Protein 3EBW (pdb70)

Radius of gyration: 22.17 Å; Cα contacts (8 Å, |Δi|>4): 691; chains: 2; bounding box: 68×39×40 Å

InterPro domains:
  IPR000566 Lipocalin/cytosolic fatty-acid binding domain [PF08212] (31-156)
  IPR012674 Calycin [G3DSA:2.40.128.20] (34-181)
  IPR012674 Calycin [SSF50814] (7-179)
  IPR022271 Lipocalin, ApoD type [PIRSF036893] (20-182)
  IPR022272 Lipocalin family conserved site [PS00213] (30-43)

Solvent-accessible surface area: 15496 Å² total

Nearest PDB structures (foldseek):
  3ebw-assembly1_A  TM=1.007E+00  e=2.525E-27  Periplaneta americana
  2aco-assembly1_B  TM=7.785E-01  e=6.155E-07  Escherichia coli
  7l5l-assembly2_B  TM=7.227E-01  e=4.484E-07  Escherichia coli
  6ubo-assembly1_B  TM=7.266E-01  e=8.908E-07  Escherichia coli K-12
  8wb2-assembly1_A  TM=7.062E-01  e=4.119E-06  Arabidopsis thaliana

Secondary structure (DSSP, 8-state):
--S------------TT-EEEEEEEE---STTSS--S-EEEEEEE-TTS-EEEEEEEE-STTSSEEEEEEE---B-SS-EEEB--EEE--EE-SSS-EEEEEEETTEEEEEEEEEEESSSS--HHHHHHHHHHHGGGT--TT--B----TTTT-/--S------------TT-EEEEEEEE---STTSS--S-EEEEEEE-TTS-EEEEEEEE-STTSSEEEEEEE---B-SS-EEEB--EEE--EE-SSS-EEEEEEETTEEEEEEEEEEESSSS--HHHHHHHHHHHGGGT--TT--B----TTTT-

Structure (mmCIF, N/CA/C/O backbone):
data_3EBW
#
_entry.id   3EBW
#
_cell.length_a   62.985
_cell.length_b   62.985
_cell.length_c   143.699
_cell.angle_alpha   90.000
_cell.angle_beta   90.000
_cell.angle_gamma   90.000
#
_symmetry.space_group_name_H-M   'P 41'
#
loop_
_entity.id
_entity.type
_entity.pdbx_description
1 polymer 'Per a 4 allergen'
2 non-polymer 2-{2-[2-(2-{2-[2-(2-ETHOXY-ETHOXY)-ETHOXY]-ETHOXY}-ETHOXY)-ETHOXY]-ETHOXY}-ETHANOL
#
loop_
_atom_site.group_PDB
_atom_site.id
_atom_site.type_symbol
_atom_site.label_atom_id
_atom_site.label_alt_id
_atom_site.label_comp_id
_atom_site.label_asym_id
_atom_site.label_entity_id
_atom_site.label_seq_id
_atom_site.pdbx_PDB_ins_code
_atom_site.Cartn_x
_atom_site.Cartn_y
_atom_site.Cartn_z
_atom_site.occupancy
_atom_site.B_iso_or_equiv
_atom_site.auth_seq_id
_atom_site.auth_comp_id
_atom_site.auth_asym_id
_atom_site.auth_atom_id
_atom_site.pdbx_PDB_model_num
ATOM 1 N N . ASP A 1 1 ? 22.258 31.640 83.742 1.00 93.82 3 ASP A N 1
ATOM 2 C CA . ASP A 1 1 ? 21.746 32.114 82.417 1.00 93.65 3 ASP A CA 1
ATOM 3 C C . ASP A 1 1 ? 22.870 32.691 81.542 1.00 91.99 3 ASP A C 1
ATOM 4 O O . ASP A 1 1 ? 23.982 32.939 82.022 1.00 91.75 3 ASP A O 1
ATOM 9 N N . ASP A 1 2 ? 22.568 32.901 80.260 1.00 111.02 4 ASP A N 1
ATOM 10 C CA . ASP A 1 2 ? 23.539 33.407 79.286 1.00 107.82 4 ASP A CA 1
ATOM 11 C C . ASP A 1 2 ? 24.735 32.458 79.197 1.00 106.04 4 ASP A C 1
ATOM 12 O O . ASP A 1 2 ? 25.773 32.792 78.627 1.00 105.72 4 ASP A O 1
ATOM 17 N N . SER A 1 3 ? 24.548 31.262 79.755 1.00 95.11 5 SER A N 1
ATOM 18 C CA . SER A 1 3 ? 25.549 30.199 79.794 1.00 89.33 5 SER A CA 1
ATOM 19 C C . SER A 1 3 ? 24.862 29.008 80.449 1.00 86.01 5 SER A C 1
ATOM 20 O O . SER A 1 3 ? 24.010 29.190 81.313 1.00 85.97 5 SER A O 1
ATOM 23 N N . CYS A 1 4 ? 25.237 27.797 80.067 1.00 72.71 6 CYS A N 1
ATOM 24 C CA . CYS A 1 4 ? 24.614 26.598 80.639 1.00 66.65 6 CYS A CA 1
ATOM 25 C C . CYS A 1 4 ? 25.221 26.121 81.960 1.00 64.20 6 CYS A C 1
ATOM 26 O O . CYS A 1 4 ? 26.273 25.493 81.968 1.00 63.48 6 CYS A O 1
ATOM 29 N N . GLN A 1 5 ? 24.554 26.402 83.072 1.00 57.82 7 GLN A N 1
ATOM 30 C CA . GLN A 1 5 ? 25.042 25.961 84.370 1.00 56.23 7 GLN A CA 1
ATOM 31 C C . GLN A 1 5 ? 24.086 24.907 84.945 1.00 54.01 7 GLN A C 1
ATOM 32 O O . GLN A 1 5 ? 22.880 25.126 85.024 1.00 54.45 7 GLN A O 1
ATOM 38 N N . ILE A 1 6 ? 24.623 23.762 85.339 1.00 46.58 8 ILE A N 1
ATOM 39 C CA . ILE A 1 6 ? 23.799 22.709 85.908 1.00 44.89 8 ILE A CA 1
ATOM 40 C C . ILE A 1 6 ? 24.535 22.160 87.123 1.00 43.87 8 ILE A C 1
ATOM 41 O O . ILE A 1 6 ? 25.748 21.872 87.074 1.00 44.10 8 ILE A O 1
ATOM 46 N N . GLY A 1 7 ? 23.797 22.021 88.215 1.00 44.98 9 GLY A N 1
ATOM 47 C CA . GLY A 1 7 ? 24.373 21.483 89.422 1.00 43.99 9 GLY A CA 1
ATOM 48 C C . GLY A 1 7 ? 24.962 20.129 89.112 1.00 45.17 9 GLY A C 1
ATOM 49 O O . GLY A 1 7 ? 24.648 19.523 88.098 1.00 46.62 9 GLY A O 1
ATOM 50 N N . THR A 1 8 ? 25.835 19.666 89.994 1.00 65.76 10 THR A N 1
ATOM 51 C CA . THR A 1 8 ? 26.507 18.380 89.875 1.00 65.45 10 THR A CA 1
ATOM 52 C C . THR A 1 8 ? 27.519 18.434 91.002 1.00 65.04 10 THR A C 1
ATOM 53 O O . THR A 1 8 ? 28.034 19.501 91.329 1.00 65.27 10 THR A O 1
ATOM 57 N N . SER A 1 9 ? 27.764 17.294 91.623 1.00 54.32 11 SER A N 1
ATOM 58 C CA . SER A 1 9 ? 28.690 17.225 92.739 1.00 53.05 11 SER A CA 1
ATOM 59 C C . SER A 1 9 ? 29.613 16.065 92.459 1.00 54.17 11 SER A C 1
ATOM 60 O O . SER A 1 9 ? 30.079 15.375 93.362 1.00 56.31 11 SER A O 1
ATOM 63 N N . PHE A 1 10 ? 29.856 15.842 91.181 1.00 60.17 12 PHE A N 1
ATOM 64 C CA . PHE A 1 10 ? 30.704 14.754 90.736 1.00 58.18 12 PHE A CA 1
ATOM 65 C C . PHE A 1 10 ? 32.087 15.367 90.580 1.00 58.04 12 PHE A C 1
ATOM 66 O O . PHE A 1 10 ? 32.214 16.594 90.558 1.00 58.39 12 PHE A O 1
ATOM 74 N N . THR A 1 11 ? 33.114 14.522 90.512 1.00 42.45 13 THR A N 1
ATOM 75 C CA . THR A 1 11 ? 34.492 14.976 90.310 1.00 43.38 13 THR A CA 1
ATOM 76 C C . THR A 1 11 ? 35.324 13.785 89.919 1.00 44.39 13 THR A C 1
ATOM 77 O O . THR A 1 11 ? 34.876 12.640 90.042 1.00 45.02 13 THR A O 1
ATOM 81 N N . GLY A 1 12 ? 36.551 14.068 89.480 1.00 55.32 14 GLY A N 1
ATOM 82 C CA . GLY A 1 12 ? 37.465 13.019 89.071 1.00 54.75 14 GLY A CA 1
ATOM 83 C C . GLY A 1 12 ? 37.082 12.469 87.715 1.00 55.25 14 GLY A C 1
ATOM 84 O O . GLY A 1 12 ? 37.454 11.349 87.369 1.00 54.87 14 GLY A O 1
ATOM 85 N N . LEU A 1 13 ? 36.335 13.265 86.950 1.00 52.93 15 LEU A N 1
ATOM 86 C CA . LEU A 1 13 ? 35.885 12.859 85.631 1.00 51.04 15 LEU A CA 1
ATOM 87 C C . LEU A 1 13 ? 37.090 12.541 84.747 1.00 52.38 15 LEU A C 1
ATOM 88 O O . LEU A 1 13 ? 38.033 13.306 84.672 1.00 52.74 15 LEU A O 1
ATOM 93 N N . ASP A 1 14 ? 37.042 11.398 84.083 1.00 52.87 16 ASP A N 1
ATOM 94 C CA . ASP A 1 14 ? 38.118 10.960 83.210 1.00 52.06 16 ASP A CA 1
ATOM 95 C C . ASP A 1 14 ? 37.505 10.421 81.895 1.00 52.12 16 ASP A C 1
ATOM 96 O O . ASP A 1 14 ? 37.225 9.227 81.752 1.00 49.76 16 ASP A O 1
ATOM 109 N N . THR A 1 16 ? 38.520 9.404 79.511 1.00 56.88 18 THR A N 1
ATOM 110 C CA . THR A 1 16 ? 39.224 8.302 78.907 1.00 59.40 18 THR A CA 1
ATOM 111 C C . THR A 1 16 ? 38.541 7.040 79.393 1.00 59.75 18 THR A C 1
ATOM 112 O O . THR A 1 16 ? 38.464 6.060 78.670 1.00 60.19 18 THR A O 1
ATOM 116 N N . LYS A 1 17 ? 38.038 7.075 80.622 1.00 84.35 19 LYS A N 1
ATOM 117 C CA . LYS A 1 17 ? 37.333 5.933 81.197 1.00 84.10 19 LYS A CA 1
ATOM 118 C C . LYS A 1 17 ? 35.884 5.912 80.707 1.00 83.98 19 LYS A C 1
ATOM 119 O O . LYS A 1 17 ? 35.122 4.996 81.018 1.00 84.27 19 LYS A O 1
ATOM 125 N N . TYR A 1 18 ? 35.511 6.936 79.946 1.00 50.05 20 TYR A N 1
ATOM 126 C CA . TYR A 1 18 ? 34.161 7.057 79.422 1.00 49.33 20 TYR A CA 1
ATOM 127 C C . TYR A 1 18 ? 34.098 6.465 78.032 1.00 48.79 20 TYR A C 1
ATOM 128 O O . TYR A 1 18 ? 33.053 6.456 77.397 1.00 48.67 20 TYR A O 1
ATOM 137 N N . VAL A 1 19 ? 35.241 5.999 77.549 1.00 48.85 21 VAL A N 1
ATOM 138 C CA . VAL A 1 19 ? 35.322 5.396 76.232 1.00 49.21 21 VAL A CA 1
ATOM 139 C C . VAL A 1 19 ? 34.258 4.312 76.109 1.00 48.99 21 VAL A C 1
ATOM 140 O O . VAL A 1 19 ? 33.806 3.763 77.112 1.00 48.32 21 VAL A O 1
ATOM 144 N N . GLY A 1 20 ? 33.843 4.022 74.882 1.00 47.21 22 GLY A N 1
ATOM 145 C CA . GLY A 1 20 ? 32.840 2.994 74.692 1.00 47.74 22 GLY A CA 1
ATOM 146 C C . GLY A 1 20 ? 31.502 3.412 74.087 1.00 47.65 22 GLY A C 1
ATOM 147 O O . GLY A 1 20 ? 31.362 4.492 73.505 1.00 48.41 22 GLY A O 1
ATOM 148 N N . THR A 1 21 ? 30.515 2.524 74.225 1.00 53.67 23 THR A N 1
ATOM 149 C CA . THR A 1 21 ? 29.178 2.738 73.682 1.00 51.16 23 THR A CA 1
ATOM 150 C C . THR A 1 21 ? 28.139 2.882 74.768 1.00 49.52 23 THR A C 1
ATOM 151 O O . THR A 1 21 ? 27.866 1.945 75.516 1.00 45.83 23 THR A O 1
ATOM 155 N N . TRP A 1 22 ? 27.565 4.077 74.847 1.00 64.84 24 TRP A N 1
ATOM 156 C CA . TRP A 1 22 ? 26.547 4.347 75.836 1.00 65.85 24 TRP A CA 1
ATOM 157 C C . TRP A 1 22 ? 25.163 4.471 75.196 1.00 65.94 24 TRP A C 1
ATOM 158 O O . TRP A 1 22 ? 24.936 5.323 74.340 1.00 63.99 24 TRP A O 1
ATOM 169 N N . TYR A 1 23 ? 24.243 3.606 75.601 1.00 55.52 25 TYR A N 1
ATOM 170 C CA . TYR A 1 23 ? 22.885 3.670 75.077 1.00 55.92 25 TYR A CA 1
ATOM 171 C C . TYR A 1 23 ? 22.060 4.657 75.910 1.00 53.02 25 TYR A C 1
ATOM 172 O O . TYR A 1 23 ? 22.128 4.667 77.142 1.00 50.51 25 TYR A O 1
ATOM 181 N N . GLU A 1 24 ? 21.296 5.500 75.231 1.00 39.02 26 GLU A N 1
ATOM 182 C CA . GLU A 1 24 ? 20.466 6.473 75.929 1.00 38.65 26 GLU A CA 1
ATOM 183 C C . GLU A 1 24 ? 19.176 5.774 76.364 1.00 37.44 26 GLU A C 1
ATOM 184 O O . GLU A 1 24 ? 18.329 5.479 75.541 1.00 36.03 26 GLU A O 1
ATOM 190 N N . LEU A 1 25 ? 19.039 5.492 77.654 1.00 63.69 27 LEU A N 1
ATOM 191 C CA . LEU A 1 25 ? 17.858 4.792 78.131 1.00 64.71 27 LEU A CA 1
ATOM 192 C C . LEU A 1 25 ? 16.697 5.656 78.593 1.00 66.39 27 LEU A C 1
ATOM 193 O O . LEU A 1 25 ? 15.548 5.235 78.507 1.00 66.94 27 LEU A O 1
ATOM 198 N N . PHE A 1 26 ? 16.987 6.847 79.105 1.00 55.06 28 PHE A N 1
ATOM 199 C CA . PHE A 1 26 ? 15.941 7.772 79.515 1.00 54.70 28 PHE A CA 1
ATOM 200 C C . PHE A 1 26 ? 16.454 9.145 79.155 1.00 54.89 28 PHE A C 1
ATOM 201 O O . PHE A 1 26 ? 17.659 9.331 79.034 1.00 55.82 28 PHE A O 1
ATOM 209 N N . ARG A 1 27 ? 15.553 10.101 78.980 1.00 53.53 29 ARG A N 1
ATOM 210 C CA . ARG A 1 27 ? 15.957 11.452 78.629 1.00 53.20 29 ARG A CA 1
ATOM 211 C C . ARG A 1 27 ? 14.859 12.428 78.994 1.00 53.82 29 ARG A C 1
ATOM 212 O O . ARG A 1 27 ? 13.690 12.055 79.069 1.00 54.44 29 ARG A O 1
ATOM 220 N N . THR A 1 28 ? 15.236 13.677 79.222 1.00 47.10 30 THR A N 1
ATOM 221 C CA . THR A 1 28 ? 14.264 14.710 79.505 1.00 48.81 30 THR A CA 1
ATOM 222 C C . THR A 1 28 ? 13.601 14.897 78.153 1.00 48.71 30 THR A C 1
ATOM 223 O O . THR A 1 28 ? 14.293 15.087 77.153 1.00 52.59 30 THR A O 1
ATOM 227 N N . PRO A 1 29 ? 12.264 14.823 78.092 1.00 47.81 31 PRO A N 1
ATOM 228 C CA . PRO A 1 29 ? 11.487 14.988 76.857 1.00 48.69 31 PRO A CA 1
ATOM 229 C C . PRO A 1 29 ? 11.807 16.344 76.257 1.00 45.95 31 PRO A C 1
ATOM 230 O O . PRO A 1 29 ? 11.915 17.310 76.988 1.00 48.59 31 PRO A O 1
ATOM 234 N N . ASN A 1 30 ? 11.951 16.436 74.944 1.00 26.92 32 ASN A N 1
ATOM 235 C CA . ASN A 1 30 ? 12.269 17.725 74.309 1.00 26.42 32 ASN A CA 1
ATOM 236 C C . ASN A 1 30 ? 12.025 17.617 72.809 1.00 27.89 32 ASN A C 1
ATOM 237 O O . ASN A 1 30 ? 12.041 16.519 72.264 1.00 26.50 32 ASN A O 1
ATOM 242 N N . SER A 1 31 ? 11.830 18.754 72.150 1.00 50.61 33 SER A N 1
ATOM 243 C CA . SER A 1 31 ? 11.560 18.786 70.722 1.00 54.63 33 SER A CA 1
ATOM 244 C C . SER A 1 31 ? 12.668 18.137 69.906 1.00 57.86 33 SER A C 1
ATOM 245 O O . SER A 1 31 ? 12.567 16.964 69.566 1.00 58.70 33 SER A O 1
ATOM 248 N N . ASP A 1 32 ? 13.719 18.882 69.574 1.00 58.87 34 ASP A N 1
ATOM 249 C CA . ASP A 1 32 ? 14.812 18.298 68.803 1.00 60.09 34 ASP A CA 1
ATOM 250 C C . ASP A 1 32 ? 15.394 17.076 69.516 1.00 59.35 34 ASP A C 1
ATOM 251 O O . ASP A 1 32 ? 16.310 17.193 70.309 1.00 60.34 34 ASP A O 1
ATOM 256 N N . GLU A 1 33 ? 14.837 15.909 69.205 1.00 35.49 35 GLU A N 1
ATOM 257 C CA . GLU A 1 33 ? 15.207 14.613 69.775 1.00 35.88 35 GLU A CA 1
ATOM 258 C C . GLU A 1 33 ? 13.919 13.772 69.874 1.00 38.07 35 GLU A C 1
ATOM 259 O O . GLU A 1 33 ? 13.937 12.603 70.320 1.00 36.88 35 GLU A O 1
ATOM 265 N N . GLU A 1 34 ? 12.819 14.391 69.422 1.00 56.80 36 GLU A N 1
ATOM 266 C CA . GLU A 1 34 ? 11.458 13.838 69.402 1.00 59.10 36 GLU A CA 1
ATOM 267 C C . GLU A 1 34 ? 11.298 12.544 68.633 1.00 60.87 36 GLU A C 1
ATOM 268 O O . GLU A 1 34 ? 10.640 11.610 69.114 1.00 60.14 36 GLU A O 1
ATOM 274 N N . ASP A 1 35 ? 11.859 12.538 67.414 1.00 56.73 37 ASP A N 1
ATOM 275 C CA . ASP A 1 35 ? 11.832 11.399 66.488 1.00 58.72 37 ASP A CA 1
ATOM 276 C C . ASP A 1 35 ? 12.608 10.203 67.013 1.00 59.07 37 ASP A C 1
ATOM 277 O O . ASP A 1 35 ? 12.037 9.161 67.308 1.00 59.72 37 ASP A O 1
ATOM 282 N N . PHE A 1 36 ? 13.915 10.361 67.136 1.00 55.67 38 PHE A N 1
ATOM 283 C CA . PHE A 1 36 ? 14.766 9.285 67.623 1.00 54.54 38 PHE A CA 1
ATOM 284 C C . PHE A 1 36 ? 14.066 8.528 68.734 1.00 54.65 38 PHE A C 1
ATOM 285 O O . PHE A 1 36 ? 13.778 9.088 69.786 1.00 52.62 38 PHE A O 1
ATOM 293 N N . THR A 1 37 ? 13.796 7.250 68.509 1.00 79.96 39 THR A N 1
ATOM 294 C CA . THR A 1 37 ? 13.100 6.506 69.530 1.00 82.32 39 THR A CA 1
ATOM 295 C C . THR A 1 37 ? 13.463 5.041 69.622 1.00 82.21 39 THR A C 1
ATOM 296 O O . THR A 1 37 ? 13.436 4.463 70.707 1.00 82.21 39 THR A O 1
ATOM 300 N N . ASN A 1 38 ? 13.811 4.435 68.496 1.00 77.33 40 ASN A N 1
ATOM 301 C CA . ASN A 1 38 ? 14.105 3.009 68.506 1.00 77.50 40 ASN A CA 1
ATOM 302 C C . ASN A 1 38 ? 15.573 2.631 68.564 1.00 76.82 40 ASN A C 1
ATOM 303 O O . ASN A 1 38 ? 15.918 1.450 68.605 1.00 76.08 40 ASN A O 1
ATOM 308 N N . CYS A 1 39 ? 16.431 3.645 68.569 1.00 72.83 41 CYS A N 1
ATOM 309 C CA . CYS A 1 39 ? 17.873 3.460 68.659 1.00 70.46 41 CYS A CA 1
ATOM 310 C C . CYS A 1 39 ? 18.558 4.809 68.850 1.00 67.45 41 CYS A C 1
ATOM 311 O O . CYS A 1 39 ? 18.444 5.719 68.014 1.00 66.99 41 CYS A O 1
ATOM 314 N N . GLU A 1 40 ? 19.262 4.928 69.973 1.00 63.96 42 GLU A N 1
ATOM 315 C CA . GLU A 1 40 ? 19.979 6.148 70.286 1.00 60.21 42 GLU A CA 1
ATOM 316 C C . GLU A 1 40 ? 21.139 5.895 71.254 1.00 59.45 42 GLU A C 1
ATOM 317 O O . GLU A 1 40 ? 20.941 5.646 72.443 1.00 59.72 42 GLU A O 1
ATOM 323 N N . TYR A 1 41 ? 22.357 5.972 70.729 1.00 43.90 43 TYR A N 1
ATOM 324 C CA . TYR A 1 41 ? 23.541 5.759 71.535 1.00 41.44 43 TYR A CA 1
ATOM 325 C C . TYR A 1 41 ? 24.686 6.653 71.078 1.00 38.76 43 TYR A C 1
ATOM 326 O O . TYR A 1 41 ? 24.708 7.124 69.952 1.00 39.31 43 TYR A O 1
ATOM 335 N N . ASP A 1 42 ? 25.623 6.911 71.973 1.00 44.11 44 ASP A N 1
ATOM 336 C CA . ASP A 1 42 ? 26.808 7.700 71.639 1.00 44.72 44 ASP A CA 1
ATOM 337 C C . ASP A 1 42 ? 27.998 6.745 71.820 1.00 44.47 44 ASP A C 1
ATOM 338 O O . ASP A 1 42 ? 28.017 5.939 72.760 1.00 44.16 44 ASP A O 1
ATOM 343 N N . LYS A 1 43 ? 28.954 6.795 70.898 1.00 49.90 45 LYS A N 1
ATOM 344 C CA . LYS A 1 43 ? 30.135 5.936 70.992 1.00 51.24 45 LYS A CA 1
ATOM 345 C C . LYS A 1 43 ? 31.370 6.787 71.141 1.00 49.30 45 LYS A C 1
ATOM 346 O O . LYS A 1 43 ? 31.594 7.708 70.336 1.00 48.40 45 LYS A O 1
ATOM 352 N N . TYR A 1 44 ? 32.152 6.493 72.184 1.00 37.00 46 TYR A N 1
ATOM 353 C CA . TYR A 1 44 ? 33.397 7.218 72.456 1.00 38.37 46 TYR A CA 1
ATOM 354 C C . TYR A 1 44 ? 34.594 6.329 72.131 1.00 40.54 46 TYR A C 1
ATOM 355 O O . TYR A 1 44 ? 34.709 5.188 72.582 1.00 39.96 46 TYR A O 1
ATOM 364 N N . THR A 1 45 ? 35.474 6.898 71.325 1.00 48.09 47 THR A N 1
ATOM 365 C CA . THR A 1 45 ? 36.650 6.227 70.820 1.00 50.94 47 THR A CA 1
ATOM 366 C C . THR A 1 45 ? 37.873 7.094 71.018 1.00 52.17 47 THR A C 1
ATOM 367 O O . THR A 1 45 ? 37.848 8.298 70.730 1.00 52.55 47 THR A O 1
ATOM 371 N N . LEU A 1 46 ? 38.938 6.481 71.529 1.00 45.53 48 LEU A N 1
ATOM 372 C CA . LEU A 1 46 ? 40.203 7.175 71.758 1.00 46.04 48 LEU A CA 1
ATOM 373 C C . LEU A 1 46 ? 41.189 6.909 70.611 1.00 45.33 48 LEU A C 1
ATOM 374 O O . LEU A 1 46 ? 41.685 5.802 70.461 1.00 45.78 48 LEU A O 1
ATOM 379 N N . ASP A 1 47 ? 41.459 7.915 69.790 1.00 41.27 49 ASP A N 1
ATOM 380 C CA . ASP A 1 47 ? 42.411 7.767 68.688 1.00 41.81 49 ASP A CA 1
ATOM 381 C C . ASP A 1 47 ? 43.851 7.749 69.195 1.00 43.66 49 ASP A C 1
ATOM 382 O O . ASP A 1 47 ? 44.126 8.118 70.347 1.00 43.76 49 ASP A O 1
ATOM 387 N N . GLU A 1 48 ? 44.788 7.346 68.342 1.00 96.95 50 GLU A N 1
ATOM 388 C CA . GLU A 1 48 ? 46.179 7.284 68.775 1.00 97.32 50 GLU A CA 1
ATOM 389 C C . GLU A 1 48 ? 46.917 8.613 68.910 1.00 95.12 50 GLU A C 1
ATOM 390 O O . GLU A 1 48 ? 48.021 8.659 69.452 1.00 95.64 50 GLU A O 1
ATOM 396 N N . ASN A 1 49 ? 46.311 9.693 68.429 1.00 41.51 51 ASN A N 1
ATOM 397 C CA . ASN A 1 49 ? 46.922 11.004 68.540 1.00 39.46 51 ASN A CA 1
ATOM 398 C C . ASN A 1 49 ? 46.326 11.680 69.786 1.00 38.39 51 ASN A C 1
ATOM 399 O O . ASN A 1 49 ? 46.366 12.915 69.956 1.00 37.44 51 ASN A O 1
ATOM 404 N N . GLY A 1 50 ? 45.762 10.832 70.647 1.00 43.04 52 GLY A N 1
ATOM 405 C CA . GLY A 1 50 ? 45.189 11.268 71.901 1.00 43.52 52 GLY A CA 1
ATOM 406 C C . GLY A 1 50 ? 43.773 11.792 71.876 1.00 42.42 52 GLY A C 1
ATOM 407 O O . GLY A 1 50 ? 43.139 11.871 72.918 1.00 41.40 52 GLY A O 1
ATOM 408 N N . VAL A 1 51 ? 43.277 12.151 70.700 1.00 52.61 53 VAL A N 1
ATOM 409 C CA . VAL A 1 51 ? 41.927 12.686 70.581 1.00 52.26 53 VAL A CA 1
ATOM 410 C C . VAL A 1 51 ? 40.822 11.717 70.945 1.00 50.22 53 VAL A C 1
ATOM 411 O O . VAL A 1 51 ? 40.833 10.576 70.508 1.00 50.16 53 VAL A O 1
ATOM 415 N N . ILE A 1 52 ? 39.879 12.166 71.767 1.00 46.83 54 ILE A N 1
ATOM 416 C CA . ILE A 1 52 ? 38.743 11.318 72.093 1.00 45.37 54 ILE A CA 1
ATOM 417 C C . ILE A 1 52 ? 37.669 11.687 71.078 1.00 44.63 54 ILE A C 1
ATOM 418 O O . ILE A 1 52 ? 37.259 12.847 70.930 1.00 44.56 54 ILE A O 1
ATOM 423 N N . GLN A 1 53 ? 37.225 10.686 70.356 1.00 40.78 55 GLN A N 1
ATOM 424 C CA . GLN A 1 53 ? 36.263 10.920 69.317 1.00 39.61 55 GLN A CA 1
ATOM 425 C C . GLN A 1 53 ? 34.883 10.434 69.739 1.00 36.39 55 GLN A C 1
ATOM 426 O O . GLN A 1 53 ? 34.741 9.384 70.399 1.00 34.20 55 GLN A O 1
ATOM 432 N N . VAL A 1 54 ? 33.858 11.198 69.383 1.00 40.83 56 VAL A N 1
ATOM 433 C CA . VAL A 1 54 ? 32.519 10.758 69.728 1.00 37.87 56 VAL A CA 1
ATOM 434 C C . VAL A 1 54 ? 31.575 10.700 68.530 1.00 39.58 56 VAL A C 1
ATOM 435 O O . VAL A 1 54 ? 31.506 11.615 67.711 1.00 34.90 56 VAL A O 1
ATOM 439 N N . THR A 1 55 ? 30.893 9.567 68.413 1.00 21.68 57 THR A N 1
ATOM 440 C CA . THR A 1 55 ? 29.930 9.392 67.346 1.00 22.74 57 THR A CA 1
ATOM 441 C C . THR A 1 55 ? 28.541 9.163 67.888 1.00 24.01 57 THR A C 1
ATOM 442 O O . THR A 1 55 ? 28.291 8.229 68.640 1.00 20.22 57 THR A O 1
ATOM 446 N N . SER A 1 56 ? 27.646 10.045 67.474 1.00 43.35 58 SER A N 1
ATOM 447 C CA . SER A 1 56 ? 26.247 9.976 67.849 1.00 46.93 58 SER A CA 1
ATOM 448 C C . SER A 1 56 ? 25.477 9.237 66.753 1.00 49.39 58 SER A C 1
ATOM 449 O O . SER A 1 56 ? 25.551 9.592 65.568 1.00 47.32 58 SER A O 1
ATOM 452 N N . VAL A 1 57 ? 24.758 8.196 67.147 1.00 36.19 59 VAL A N 1
ATOM 453 C CA . VAL A 1 57 ? 23.981 7.435 66.190 1.00 41.20 59 VAL A CA 1
ATOM 454 C C . VAL A 1 57 ? 22.537 7.406 66.668 1.00 45.75 59 VAL A C 1
ATOM 455 O O . VAL A 1 57 ? 22.265 7.024 67.813 1.00 45.33 59 VAL A O 1
ATOM 459 N N . ALA A 1 58 ? 21.617 7.823 65.797 1.00 53.89 60 ALA A N 1
ATOM 460 C CA . ALA A 1 58 ? 20.187 7.813 66.135 1.00 59.24 60 ALA A CA 1
ATOM 461 C C . ALA A 1 58 ? 19.280 7.384 64.982 1.00 63.02 60 ALA A C 1
ATOM 462 O O . ALA A 1 58 ? 19.385 7.896 63.861 1.00 63.20 60 ALA A O 1
ATOM 464 N N . TYR A 1 59 ? 18.382 6.447 65.264 1.00 69.78 61 TYR A N 1
ATOM 465 C CA . TYR A 1 59 ? 17.451 5.991 64.240 1.00 76.17 61 TYR A CA 1
ATOM 466 C C . TYR A 1 59 ? 16.211 6.884 64.189 1.00 78.21 61 TYR A C 1
ATOM 467 O O . TYR A 1 59 ? 15.353 6.802 65.066 1.00 78.69 61 TYR A O 1
ATOM 476 N N . THR A 1 60 ? 16.128 7.745 63.179 1.00 93.88 62 THR A N 1
ATOM 477 C CA . THR A 1 60 ? 14.970 8.619 63.021 1.00 95.63 62 THR A CA 1
ATOM 478 C C . THR A 1 60 ? 13.836 7.741 62.535 1.00 97.48 62 THR A C 1
ATOM 479 O O . THR A 1 60 ? 14.078 6.693 61.938 1.00 99.11 62 THR A O 1
ATOM 483 N N . ASN A 1 61 ? 12.601 8.150 62.790 1.00 82.87 63 ASN A N 1
ATOM 484 C CA . ASN A 1 61 ? 11.470 7.356 62.330 1.00 83.02 63 ASN A CA 1
ATOM 485 C C . ASN A 1 61 ? 11.002 7.932 60.991 1.00 82.77 63 ASN A C 1
ATOM 486 O O . ASN A 1 61 ? 10.707 7.196 60.046 1.00 82.12 63 ASN A O 1
ATOM 491 N N . SER A 1 62 ? 10.965 9.261 60.923 1.00 78.30 64 SER A N 1
ATOM 492 C CA . SER A 1 62 ? 10.525 9.978 59.736 1.00 77.33 64 SER A CA 1
ATOM 493 C C . SER A 1 62 ? 11.581 10.006 58.651 1.00 75.35 64 SER A C 1
ATOM 494 O O . SER A 1 62 ? 11.935 11.086 58.170 1.00 74.46 64 SER A O 1
ATOM 497 N N . ILE A 1 63 ? 12.061 8.829 58.245 1.00 55.64 65 ILE A N 1
ATOM 498 C CA . ILE A 1 63 ? 13.113 8.742 57.231 1.00 54.38 65 ILE A CA 1
ATOM 499 C C . ILE A 1 63 ? 13.653 7.321 57.261 1.00 52.13 65 ILE A C 1
ATOM 500 O O . ILE A 1 63 ? 14.562 6.987 56.501 1.00 51.49 65 ILE A O 1
ATOM 505 N N . ARG A 1 64 ? 13.068 6.488 58.126 1.00 88.88 66 ARG A N 1
ATOM 506 C CA . ARG A 1 64 ? 13.500 5.096 58.322 1.00 88.17 66 ARG A CA 1
ATOM 507 C C . ARG A 1 64 ? 14.964 4.899 57.947 1.00 85.82 66 ARG A C 1
ATOM 508 O O . ARG A 1 64 ? 15.321 4.005 57.172 1.00 84.89 66 ARG A O 1
ATOM 516 N N . GLY A 1 65 ? 15.793 5.772 58.517 1.00 95.81 67 GLY A N 1
ATOM 517 C CA . GLY A 1 65 ? 17.229 5.748 58.309 1.00 92.59 67 GLY A CA 1
ATOM 518 C C . GLY A 1 65 ? 17.924 6.042 59.633 1.00 89.27 67 GLY A C 1
ATOM 519 O O . GLY A 1 65 ? 17.308 5.961 60.695 1.00 88.20 67 GLY A O 1
ATOM 520 N N . PHE A 1 66 ? 19.204 6.383 59.587 1.00 66.87 68 PHE A N 1
ATOM 521 C CA . PHE A 1 66 ? 19.931 6.685 60.809 1.00 62.12 68 PHE A CA 1
ATOM 522 C C . PHE A 1 66 ? 20.653 8.012 60.660 1.00 61.75 68 PHE A C 1
ATOM 523 O O . PHE A 1 66 ? 21.208 8.283 59.590 1.00 62.99 68 PHE A O 1
ATOM 531 N N . ILE A 1 67 ? 20.628 8.856 61.698 1.00 52.12 69 ILE A N 1
ATOM 532 C CA . ILE A 1 67 ? 21.386 10.110 61.629 1.00 51.40 69 ILE A CA 1
ATOM 533 C C . ILE A 1 67 ? 22.674 9.742 62.360 1.00 50.19 69 ILE A C 1
ATOM 534 O O . ILE A 1 67 ? 22.636 9.197 63.473 1.00 49.12 69 ILE A O 1
ATOM 539 N N . THR A 1 68 ? 23.801 9.994 61.702 1.00 47.58 70 THR A N 1
ATOM 540 C CA . THR A 1 68 ? 25.127 9.686 62.231 1.00 46.49 70 THR A CA 1
ATOM 541 C C . THR A 1 68 ? 25.932 10.973 62.270 1.00 45.88 70 THR A C 1
ATOM 542 O O . THR A 1 68 ? 26.160 11.601 61.227 1.00 44.87 70 THR A O 1
ATOM 546 N N . SER A 1 69 ? 26.336 11.373 63.478 1.00 57.98 71 SER A N 1
ATOM 547 C CA . SER A 1 69 ? 27.122 12.586 63.668 1.00 58.33 71 SER A CA 1
ATOM 548 C C . SER A 1 69 ? 28.357 12.293 64.5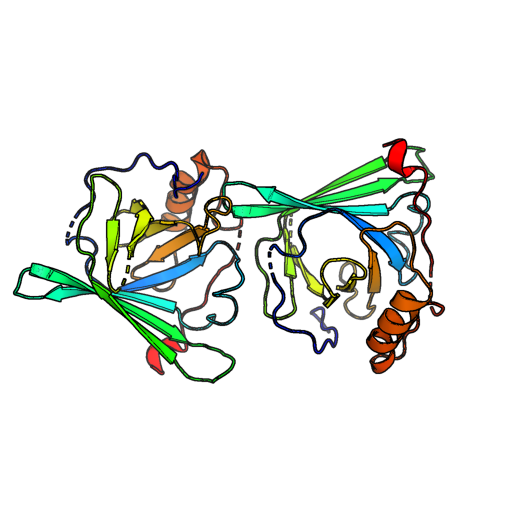16 1.00 57.05 71 SER A C 1
ATOM 549 O O . SER A 1 69 ? 28.335 11.433 65.399 1.00 55.20 71 SER A O 1
ATOM 552 N N . THR A 1 70 ? 29.439 13.007 64.246 1.00 65.40 72 THR A N 1
ATOM 553 C CA . THR A 1 70 ? 30.663 12.799 64.994 1.00 64.72 72 THR A CA 1
ATOM 554 C C . THR A 1 70 ? 31.179 14.100 65.567 1.00 62.98 72 THR A C 1
ATOM 555 O O . THR A 1 70 ? 30.819 15.182 65.119 1.00 64.81 72 THR A O 1
ATOM 559 N N . GLY A 1 71 ? 32.013 13.980 66.585 1.00 39.77 73 GLY A N 1
ATOM 560 C CA . GLY A 1 71 ? 32.608 15.144 67.202 1.00 37.34 73 GLY A CA 1
ATOM 561 C C . GLY A 1 71 ? 33.743 14.665 68.074 1.00 35.67 73 GLY A C 1
ATOM 562 O O . GLY A 1 71 ? 33.848 13.477 68.379 1.00 35.15 73 GLY A O 1
ATOM 563 N N . THR A 1 72 ? 34.604 15.579 68.481 1.00 48.33 74 THR A N 1
ATOM 564 C CA . THR A 1 72 ? 35.708 15.207 69.355 1.00 48.95 74 THR A CA 1
ATOM 565 C C . THR A 1 72 ? 35.445 15.923 70.664 1.00 49.25 74 THR A C 1
ATOM 566 O O . THR A 1 72 ? 34.758 16.958 70.670 1.00 49.77 74 THR A O 1
ATOM 570 N N . VAL A 1 73 ? 35.938 15.360 71.767 1.00 33.12 75 VAL A N 1
ATOM 571 C CA . VAL A 1 73 ? 35.798 16.025 73.063 1.00 31.56 75 VAL A CA 1
ATOM 572 C C . VAL A 1 73 ? 37.185 16.618 73.348 1.00 29.49 75 VAL A C 1
ATOM 573 O O . VAL A 1 73 ? 38.029 15.969 73.898 1.00 27.92 75 VAL A O 1
ATOM 577 N N . PRO A 1 74 ? 37.410 17.877 72.945 1.00 36.07 76 PRO A N 1
ATOM 578 C CA . PRO A 1 74 ? 38.630 18.665 73.072 1.00 36.43 76 PRO A CA 1
ATOM 579 C C . PRO A 1 74 ? 39.101 19.050 74.454 1.00 37.77 76 PRO A C 1
ATOM 580 O O . PRO A 1 74 ? 40.246 19.466 74.625 1.00 38.83 76 PRO A O 1
ATOM 584 N N . SER A 1 75 ? 38.232 18.944 75.444 1.00 47.62 77 SER A N 1
ATOM 585 C CA . SER A 1 75 ? 38.638 19.267 76.811 1.00 48.28 77 SER A CA 1
ATOM 586 C C . SER A 1 75 ? 37.660 18.710 77.806 1.00 49.35 77 SER A C 1
ATOM 587 O O . SER A 1 75 ? 36.647 18.142 77.437 1.00 50.13 77 SER A O 1
ATOM 590 N N . TRP A 1 76 ? 37.986 18.852 79.073 1.00 44.52 78 TRP A N 1
ATOM 591 C CA . TRP A 1 76 ? 37.113 18.367 80.124 1.00 47.13 78 TRP A CA 1
ATOM 592 C C . TRP A 1 76 ? 37.654 18.672 81.503 1.00 48.42 78 TRP A C 1
ATOM 593 O O . TRP A 1 76 ? 38.814 18.411 81.816 1.00 50.60 78 TRP A O 1
ATOM 604 N N . THR A 1 77 ? 36.803 19.273 82.318 1.00 43.29 79 THR A N 1
ATOM 605 C CA . THR A 1 77 ? 37.145 19.641 83.678 1.00 44.86 79 THR A CA 1
ATOM 606 C C . THR A 1 77 ? 36.890 18.521 84.670 1.00 44.74 79 THR A C 1
ATOM 607 O O . THR A 1 77 ? 36.790 17.355 84.298 1.00 44.42 79 THR A O 1
ATOM 611 N N . GLU A 1 78 ? 36.800 18.891 85.939 1.00 57.25 80 GLU A N 1
ATOM 612 C CA . GLU A 1 78 ? 36.599 17.945 87.022 1.00 58.20 80 GLU A CA 1
ATOM 613 C C . GLU A 1 78 ? 35.268 17.195 86.902 1.00 57.81 80 GLU A C 1
ATOM 614 O O . GLU A 1 78 ? 35.168 16.033 87.299 1.00 57.30 80 GLU A O 1
ATOM 620 N N . ASP A 1 79 ? 34.262 17.851 86.330 1.00 48.62 81 ASP A N 1
ATOM 621 C CA . ASP A 1 79 ? 32.943 17.237 86.130 1.00 47.45 81 ASP A CA 1
ATOM 622 C C . ASP A 1 79 ? 32.243 17.901 84.936 1.00 47.68 81 ASP A C 1
ATOM 623 O O . ASP A 1 79 ? 31.040 18.153 84.963 1.00 46.51 81 ASP A O 1
ATOM 628 N N . THR A 1 80 ? 33.006 18.178 83.884 1.00 55.48 82 THR A N 1
ATOM 629 C CA . THR A 1 80 ? 32.475 18.853 82.712 1.00 53.59 82 THR A CA 1
ATOM 630 C C . THR A 1 80 ? 33.179 18.376 81.474 1.00 51.11 82 THR A C 1
ATOM 631 O O . THR A 1 80 ? 34.332 18.025 81.548 1.00 49.79 82 THR A O 1
ATOM 635 N N . PHE A 1 81 ? 32.493 18.310 80.340 1.00 46.77 83 PHE A N 1
ATOM 636 C CA . PHE A 1 81 ? 33.205 17.936 79.127 1.00 47.06 83 PHE A CA 1
ATOM 637 C C . PHE A 1 81 ? 32.656 18.698 77.954 1.00 46.77 83 PHE A C 1
ATOM 638 O O . PHE A 1 81 ? 31.483 19.006 77.919 1.00 48.48 83 PHE A O 1
ATOM 646 N N . ASP A 1 82 ? 33.511 19.061 77.011 1.00 46.04 84 ASP A N 1
ATOM 647 C CA . ASP A 1 82 ? 33.045 19.805 75.858 1.00 45.78 84 ASP A CA 1
ATOM 648 C C . ASP A 1 82 ? 33.064 18.941 74.587 1.00 46.82 84 ASP A C 1
ATOM 649 O O . ASP A 1 82 ? 33.784 17.936 74.503 1.00 44.35 84 ASP A O 1
ATOM 654 N N . ILE A 1 83 ? 32.238 19.317 73.614 1.00 40.42 85 ILE A N 1
ATOM 655 C CA . ILE A 1 83 ? 32.167 18.613 72.357 1.00 41.64 85 ILE A CA 1
ATOM 656 C C . ILE A 1 83 ? 32.460 19.606 71.257 1.00 45.16 85 ILE A C 1
ATOM 657 O O . ILE A 1 83 ? 32.021 20.754 71.310 1.00 42.58 85 ILE A O 1
ATOM 662 N N . ALA A 1 84 ? 33.228 19.148 70.273 1.00 40.47 86 ALA A N 1
ATOM 663 C CA . ALA A 1 84 ? 33.627 19.984 69.165 1.00 45.20 86 ALA A CA 1
ATOM 664 C C . ALA A 1 84 ? 33.170 19.502 67.783 1.00 49.35 86 ALA A C 1
ATOM 665 O O . ALA A 1 84 ? 33.072 18.304 67.528 1.00 49.71 86 ALA A O 1
ATOM 667 N N . TYR A 1 85 ? 32.903 20.486 66.921 1.00 59.97 87 TYR A N 1
ATOM 668 C CA . TYR A 1 85 ? 32.475 20.343 65.525 1.00 66.43 87 TYR A CA 1
ATOM 669 C C . TYR A 1 85 ? 31.663 19.104 65.221 1.00 69.66 87 TYR A C 1
ATOM 670 O O . TYR A 1 85 ? 30.473 19.199 64.945 1.00 70.21 87 TYR A O 1
ATOM 679 N N . SER A 1 92 ? 32.537 23.813 71.403 1.00 69.15 94 SER A N 1
ATOM 680 C CA . SER A 1 92 ? 31.233 24.325 71.000 1.00 69.37 94 SER A CA 1
ATOM 681 C C . SER A 1 92 ? 30.198 24.177 72.118 1.00 69.25 94 SER A C 1
ATOM 682 O O . SER A 1 92 ? 29.801 25.172 72.718 1.00 70.53 94 SER A O 1
ATOM 685 N N . SER A 1 93 ? 29.752 22.963 72.413 1.00 59.57 95 SER A N 1
ATOM 686 C CA . SER A 1 93 ? 28.776 22.813 73.492 1.00 59.79 95 SER A CA 1
ATOM 687 C C . SER A 1 93 ? 29.430 22.246 74.761 1.00 58.03 95 SER A C 1
ATOM 688 O O . SER A 1 93 ? 30.355 21.447 74.665 1.00 57.76 95 SER A O 1
ATOM 691 N N . THR A 1 94 ? 28.967 22.673 75.942 1.00 52.89 96 THR A N 1
ATOM 692 C CA . THR A 1 94 ? 29.505 22.177 77.222 1.00 49.27 96 THR A CA 1
ATOM 693 C C . THR A 1 94 ? 28.436 21.386 77.948 1.00 46.40 96 THR A C 1
ATOM 694 O O . THR A 1 94 ? 27.318 21.818 78.019 1.00 44.49 96 THR A O 1
ATOM 698 N N . TYR A 1 95 ? 28.816 20.237 78.492 1.00 42.99 97 TYR A N 1
ATOM 699 C CA . TYR A 1 95 ? 27.936 19.317 79.214 1.00 41.31 97 TYR A CA 1
ATOM 700 C C . TYR A 1 95 ? 28.492 18.970 80.607 1.00 40.26 97 TYR A C 1
ATOM 701 O O . TYR A 1 95 ? 29.713 18.805 80.779 1.00 41.25 97 TYR A O 1
ATOM 710 N N . PHE A 1 96 ? 27.598 18.829 81.584 1.00 27.38 98 PHE A N 1
ATOM 711 C CA . PHE A 1 96 ? 27.959 18.499 82.967 1.00 25.56 98 PHE A CA 1
ATOM 712 C C . PHE A 1 96 ? 27.820 17.020 83.242 1.00 24.97 98 PHE A C 1
ATOM 713 O O . PHE A 1 96 ? 26.812 16.447 82.945 1.00 24.99 98 PHE A O 1
ATOM 729 N N . VAL A 1 98 ? 26.831 14.728 85.570 1.00 61.98 100 VAL A N 1
ATOM 730 C CA . VAL A 1 98 ? 26.149 14.639 86.858 1.00 62.11 100 VAL A CA 1
ATOM 731 C C . VAL A 1 98 ? 26.500 13.411 87.702 1.00 64.37 100 VAL A C 1
ATOM 732 O O . VAL A 1 98 ? 26.535 13.489 88.935 1.00 64.27 100 VAL A O 1
ATOM 736 N N . GLY A 1 99 ? 26.760 12.281 87.050 1.00 55.05 101 GLY A N 1
ATOM 737 C CA . GLY A 1 99 ? 27.105 11.084 87.789 1.00 56.62 101 GLY A CA 1
ATOM 738 C C . GLY A 1 99 ? 27.326 9.843 86.945 1.00 59.34 101 GLY A C 1
ATOM 739 O O . GLY A 1 99 ? 26.525 9.521 86.070 1.00 60.39 101 GLY A O 1
ATOM 740 N N . THR A 1 100 ? 28.413 9.127 87.204 1.00 55.16 102 THR A N 1
ATOM 741 C CA . THR A 1 100 ? 28.681 7.912 86.454 1.00 56.34 102 THR A CA 1
ATOM 742 C C . THR A 1 100 ? 29.667 6.943 87.128 1.00 57.47 102 THR A C 1
ATOM 743 O O . THR A 1 100 ? 30.460 7.331 87.980 1.00 58.28 102 THR A O 1
ATOM 747 N N . ASP A 1 101 ? 29.605 5.676 86.743 1.00 64.55 103 ASP A N 1
ATOM 748 C CA . ASP A 1 101 ? 30.511 4.685 87.287 1.00 66.02 103 ASP A CA 1
ATOM 749 C C . ASP A 1 101 ? 31.312 4.123 86.120 1.00 65.30 103 ASP A C 1
ATOM 750 O O . ASP A 1 101 ? 31.955 3.081 86.227 1.00 65.72 103 ASP A O 1
ATOM 755 N N . TYR A 1 102 ? 31.252 4.839 85.004 1.00 52.72 104 TYR A N 1
ATOM 756 C CA . TYR A 1 102 ? 31.940 4.482 83.776 1.00 53.51 104 TYR A CA 1
ATOM 757 C C . TYR A 1 102 ? 31.654 3.105 83.236 1.00 55.48 104 TYR A C 1
ATOM 758 O O . TYR A 1 102 ? 32.310 2.697 82.282 1.00 56.62 104 TYR A O 1
ATOM 767 N N . GLN A 1 103 ? 30.708 2.372 83.815 1.00 94.92 105 GLN A N 1
ATOM 768 C CA . GLN A 1 103 ? 30.403 1.054 83.270 1.00 97.91 105 GLN A CA 1
ATOM 769 C C . GLN A 1 103 ? 29.124 0.381 83.738 1.00 98.58 105 GLN A C 1
ATOM 770 O O . GLN A 1 103 ? 29.147 -0.770 84.147 1.00 100.09 105 GLN A O 1
ATOM 776 N N . THR A 1 104 ? 28.007 1.100 83.650 1.00 83.44 106 THR A N 1
ATOM 777 C CA . THR A 1 104 ? 26.697 0.583 84.045 1.00 81.64 106 THR A CA 1
ATOM 778 C C . THR A 1 104 ? 25.611 1.651 83.897 1.00 81.57 106 THR A C 1
ATOM 779 O O . THR A 1 104 ? 24.544 1.382 83.356 1.00 82.48 106 THR A O 1
ATOM 783 N N . TYR A 1 105 ? 25.893 2.856 84.391 1.00 69.03 107 TYR A N 1
ATOM 784 C CA . TYR A 1 105 ? 24.972 3.981 84.313 1.00 65.61 107 TYR A CA 1
ATOM 785 C C . TYR A 1 105 ? 25.793 5.244 84.049 1.00 62.28 107 TYR A C 1
ATOM 786 O O . TYR A 1 105 ? 26.981 5.283 84.340 1.00 61.99 107 TYR A O 1
ATOM 795 N N . SER A 1 106 ? 25.162 6.276 83.506 1.00 49.11 108 SER A N 1
ATOM 796 C CA . SER A 1 106 ? 25.862 7.504 83.190 1.00 44.15 108 SER A CA 1
ATOM 797 C C . SER A 1 106 ? 24.911 8.663 83.057 1.00 42.69 108 SER A C 1
ATOM 798 O O . SER A 1 106 ? 24.317 8.823 81.996 1.00 44.83 108 SER A O 1
ATOM 801 N N . ILE A 1 107 ? 24.757 9.493 84.081 1.00 43.97 109 ILE A N 1
ATOM 802 C CA . ILE A 1 107 ? 23.841 10.609 83.910 1.00 41.90 109 ILE A CA 1
ATOM 803 C C . ILE A 1 107 ? 24.576 11.930 83.567 1.00 41.64 109 ILE A C 1
ATOM 804 O O . ILE A 1 107 ? 25.296 12.494 84.372 1.00 43.31 109 ILE A O 1
ATOM 809 N N . VAL A 1 108 ? 24.398 12.369 82.318 1.00 41.43 110 VAL A N 1
ATOM 810 C CA . VAL A 1 108 ? 24.981 13.580 81.742 1.00 38.39 110 VAL A CA 1
ATOM 811 C C . VAL A 1 108 ? 23.884 14.616 81.591 1.00 40.44 110 VAL A C 1
ATOM 812 O O . VAL A 1 108 ? 22.722 14.249 81.555 1.00 42.06 110 VAL A O 1
ATOM 816 N N . ALA A 1 109 ? 24.233 15.897 81.475 1.00 40.44 111 ALA A N 1
ATOM 817 C CA . ALA A 1 109 ? 23.218 16.937 81.345 1.00 40.96 111 ALA A CA 1
ATOM 818 C C . ALA A 1 109 ? 23.751 18.231 80.745 1.00 42.56 111 ALA A C 1
ATOM 819 O O . ALA A 1 109 ? 24.875 18.618 81.001 1.00 41.35 111 ALA A O 1
ATOM 821 N N . GLY A 1 110 ? 22.924 18.897 79.944 1.00 43.68 112 GLY A N 1
ATOM 822 C CA . GLY A 1 110 ? 23.326 20.135 79.317 1.00 45.08 112 GLY A CA 1
ATOM 823 C C . GLY A 1 110 ? 22.096 20.948 79.001 1.00 46.59 112 GLY A C 1
ATOM 824 O O . GLY A 1 110 ? 21.052 20.776 79.616 1.00 46.12 112 GLY A O 1
ATOM 825 N N . CYS A 1 111 ? 22.231 21.841 78.033 1.00 37.53 113 CYS A N 1
ATOM 826 C CA . CYS A 1 111 ? 21.160 22.713 77.611 1.00 42.01 113 CYS A CA 1
ATOM 827 C C . CYS A 1 111 ? 21.025 22.530 76.110 1.00 45.73 113 CYS A C 1
ATOM 828 O O . CYS A 1 111 ? 21.844 21.858 75.503 1.00 47.08 113 CYS A O 1
ATOM 831 N N . LEU A 1 112 ? 19.991 23.085 75.494 1.00 56.90 114 LEU A N 1
ATOM 832 C CA . LEU A 1 112 ? 19.860 22.900 74.061 1.00 62.43 114 LEU A CA 1
ATOM 833 C C . LEU A 1 112 ? 19.629 24.218 73.363 1.00 65.56 114 LEU A C 1
ATOM 834 O O . LEU A 1 112 ? 18.759 24.989 73.754 1.00 65.90 114 LEU A O 1
ATOM 839 N N . ASP A 1 113 ? 20.451 24.475 72.347 1.00 65.29 115 ASP A N 1
ATOM 840 C CA . ASP A 1 113 ? 20.402 25.707 71.554 1.00 71.04 115 ASP A CA 1
ATOM 841 C C . ASP A 1 113 ? 20.843 26.920 72.381 1.00 74.40 115 ASP A C 1
ATOM 842 O O . ASP A 1 113 ? 21.912 26.899 72.991 1.00 75.17 115 ASP A O 1
ATOM 847 N N . ASN A 1 114 ? 20.050 27.981 72.403 1.00 134.56 116 ASN A N 1
ATOM 848 C CA . ASN A 1 114 ? 20.428 29.146 73.196 1.00 137.56 116 ASN A CA 1
ATOM 849 C C . ASN A 1 114 ? 19.600 29.162 74.470 1.00 139.53 116 ASN A C 1
ATOM 850 O O . ASN A 1 114 ? 19.730 30.060 75.301 1.00 141.32 116 ASN A O 1
ATOM 855 N N . ASP A 1 115 ? 18.760 28.142 74.616 1.00 81.87 117 ASP A N 1
ATOM 856 C CA . ASP A 1 115 ? 17.872 28.013 75.763 1.00 81.33 117 ASP A CA 1
ATOM 857 C C . ASP A 1 115 ? 18.581 27.432 76.985 1.00 79.90 117 ASP A C 1
ATOM 858 O O . ASP A 1 115 ? 18.448 26.254 77.314 1.00 80.06 117 ASP A O 1
ATOM 863 N N . TYR A 1 116 ? 19.343 28.282 77.656 1.00 78.81 118 TYR A N 1
ATOM 864 C CA . TYR A 1 116 ? 20.074 27.882 78.844 1.00 75.99 118 TYR A CA 1
ATOM 865 C C . TYR A 1 116 ? 19.074 27.721 79.965 1.00 72.23 118 TYR A C 1
ATOM 866 O O . TYR A 1 116 ? 19.387 27.163 81.019 1.00 70.03 118 TYR A O 1
ATOM 875 N N . SER A 1 117 ? 17.868 28.228 79.727 1.00 73.26 119 SER A N 1
ATOM 876 C CA . SER A 1 117 ? 16.780 28.163 80.696 1.00 70.14 119 SER A CA 1
ATOM 877 C C . SER A 1 117 ? 16.315 26.722 80.906 1.00 64.69 119 SER A C 1
ATOM 878 O O . SER A 1 117 ? 16.053 26.299 82.038 1.00 63.06 119 SER A O 1
ATOM 881 N N . ARG A 1 118 ? 16.247 25.969 79.812 1.00 68.83 120 ARG A N 1
ATOM 882 C CA . ARG A 1 118 ? 15.790 24.584 79.845 1.00 63.74 120 ARG A CA 1
ATOM 883 C C . ARG A 1 118 ? 16.927 23.557 79.957 1.00 57.97 120 ARG A C 1
ATOM 884 O O . ARG A 1 118 ? 17.739 23.394 79.030 1.00 55.96 120 ARG A O 1
ATOM 892 N N . HIS A 1 119 ? 16.972 22.860 81.086 1.00 49.74 121 HIS A N 1
ATOM 893 C CA . HIS A 1 119 ? 17.984 21.837 81.288 1.00 46.97 121 HIS A CA 1
ATOM 894 C C . HIS A 1 119 ? 17.524 20.492 80.746 1.00 45.03 121 HIS A C 1
ATOM 895 O O . HIS A 1 119 ? 16.330 20.188 80.748 1.00 47.18 121 HIS A O 1
ATOM 902 N N . LEU A 1 120 ? 18.465 19.676 80.284 1.00 48.59 122 LEU A N 1
ATOM 903 C CA . LEU A 1 120 ? 18.115 18.367 79.747 1.00 44.27 122 LEU A CA 1
ATOM 904 C C . LEU A 1 120 ? 18.970 17.296 80.404 1.00 42.05 122 LEU A C 1
ATOM 905 O O . LEU A 1 120 ? 20.192 17.428 80.453 1.00 40.58 122 LEU A O 1
ATOM 910 N N . TYR A 1 121 ? 18.351 16.240 80.919 1.00 39.24 123 TYR A N 1
ATOM 911 C CA . TYR A 1 121 ? 19.143 15.150 81.510 1.00 39.11 123 TYR A CA 1
ATOM 912 C C . TYR A 1 121 ? 19.078 13.931 80.606 1.00 38.68 123 TYR A C 1
ATOM 913 O O . TYR A 1 121 ? 18.046 13.658 80.024 1.00 35.30 123 TYR A O 1
ATOM 922 N N . TRP A 1 122 ? 20.197 13.221 80.482 1.00 42.54 124 TRP A N 1
ATOM 923 C CA . TRP A 1 122 ? 20.282 12.026 79.652 1.00 42.14 124 TRP A CA 1
ATOM 924 C C . TRP A 1 122 ? 20.847 10.904 80.522 1.00 43.65 124 TRP A C 1
ATOM 925 O O . TRP A 1 122 ? 21.943 11.008 81.058 1.00 46.40 124 TRP A O 1
ATOM 936 N N . ILE A 1 123 ? 20.075 9.844 80.703 1.00 37.92 125 ILE A N 1
ATOM 937 C CA . ILE A 1 123 ? 20.521 8.726 81.530 1.00 38.75 125 ILE A CA 1
ATOM 938 C C . ILE A 1 123 ? 21.025 7.701 80.535 1.00 40.82 125 ILE A C 1
ATOM 939 O O . ILE A 1 123 ? 20.324 7.374 79.584 1.00 39.30 125 ILE A O 1
ATOM 944 N N . ALA A 1 124 ? 22.246 7.210 80.734 1.00 49.12 126 ALA A N 1
ATOM 945 C CA . ALA A 1 124 ? 22.850 6.265 79.783 1.00 52.15 126 ALA A CA 1
ATOM 946 C C . ALA A 1 124 ? 23.452 4.976 80.356 1.00 54.64 126 ALA A C 1
ATOM 947 O O . ALA A 1 124 ? 23.689 4.856 81.545 1.00 53.53 126 ALA A O 1
ATOM 949 N N . SER A 1 125 ? 23.707 4.006 79.490 1.00 49.80 127 SER A N 1
ATOM 950 C CA . SER A 1 125 ? 24.269 2.750 79.950 1.00 54.21 127 SER A CA 1
ATOM 951 C C . SER A 1 125 ? 24.994 1.977 78.859 1.00 57.50 127 SER A C 1
ATOM 952 O O . SER A 1 125 ? 24.822 2.253 77.662 1.00 57.91 127 SER A O 1
ATOM 955 N N . HIS A 1 126 ? 25.816 1.012 79.278 1.00 66.97 128 HIS A N 1
ATOM 956 C CA . HIS A 1 126 ? 26.555 0.174 78.335 1.00 70.97 128 HIS A CA 1
ATOM 957 C C . HIS A 1 126 ? 25.628 -0.952 77.910 1.00 72.19 128 HIS A C 1
ATOM 958 O O . HIS A 1 126 ? 25.722 -1.471 76.803 1.00 70.47 128 HIS A O 1
ATOM 965 N N . GLU A 1 127 ? 24.729 -1.314 78.815 1.00 71.52 129 GLU A N 1
ATOM 966 C CA . GLU A 1 127 ? 23.733 -2.341 78.561 1.00 74.38 129 GLU A CA 1
ATOM 967 C C . GLU A 1 127 ? 22.631 -1.641 77.767 1.00 74.51 129 GLU A C 1
ATOM 968 O O . GLU A 1 127 ? 22.803 -0.503 77.350 1.00 74.32 129 GLU A O 1
ATOM 974 N N . THR A 1 128 ? 21.508 -2.314 77.549 1.00 51.83 130 THR A N 1
ATOM 975 C CA . THR A 1 128 ? 20.400 -1.698 76.831 1.00 52.65 130 THR A CA 1
ATOM 976 C C . THR A 1 128 ? 19.229 -1.545 77.777 1.00 52.83 130 THR A C 1
ATOM 977 O O . THR A 1 128 ? 18.117 -1.315 77.332 1.00 52.92 130 THR A O 1
ATOM 981 N N . SER A 1 129 ? 19.482 -1.673 79.082 1.00 57.75 131 SER A N 1
ATOM 982 C CA . SER A 1 129 ? 18.430 -1.542 80.100 1.00 59.26 131 SER A CA 1
ATOM 983 C C . SER A 1 129 ? 19.005 -1.642 81.501 1.00 58.63 131 SER A C 1
ATOM 984 O O . SER A 1 129 ? 20.058 -2.231 81.703 1.00 57.45 131 SER A O 1
ATOM 987 N N . PHE A 1 130 ? 18.306 -1.085 82.478 1.00 79.64 132 PHE A N 1
ATOM 988 C CA . PHE A 1 130 ? 18.792 -1.128 83.852 1.00 81.58 132 PHE A CA 1
ATOM 989 C C . PHE A 1 130 ? 18.198 -2.253 84.698 1.00 83.65 132 PHE A C 1
ATOM 990 O O . PHE A 1 130 ? 17.019 -2.561 84.586 1.00 84.75 132 PHE A O 1
ATOM 998 N N . ASP A 1 131 ? 19.014 -2.870 85.545 1.00 80.13 133 ASP A N 1
ATOM 999 C CA . ASP A 1 131 ? 18.501 -3.896 86.446 1.00 83.15 133 ASP A CA 1
ATOM 1000 C C . ASP A 1 131 ? 18.019 -3.094 87.656 1.00 84.63 133 ASP A C 1
ATOM 1001 O O . ASP A 1 131 ? 18.546 -2.020 87.935 1.00 84.66 133 ASP A O 1
ATOM 1006 N N . ASP A 1 132 ? 17.012 -3.586 88.364 1.00 128.92 134 ASP A N 1
ATOM 1007 C CA . ASP A 1 132 ? 16.481 -2.845 89.504 1.00 129.22 134 ASP A CA 1
ATOM 1008 C C . ASP A 1 132 ? 17.570 -2.265 90.396 1.00 129.13 134 ASP A C 1
ATOM 1009 O O . ASP A 1 132 ? 17.371 -1.240 91.045 1.00 129.27 134 ASP A O 1
ATOM 1014 N N . ALA A 1 133 ? 18.731 -2.908 90.397 1.00 99.43 135 ALA A N 1
ATOM 1015 C CA . ALA A 1 133 ? 19.861 -2.443 91.192 1.00 98.47 135 ALA A CA 1
ATOM 1016 C C . ALA A 1 133 ? 20.285 -1.042 90.751 1.00 97.77 135 ALA A C 1
ATOM 1017 O O . ALA A 1 133 ? 20.191 -0.074 91.514 1.00 97.39 135 ALA A O 1
ATOM 1019 N N . THR A 1 134 ? 20.760 -0.952 89.511 1.00 95.52 136 THR A N 1
ATOM 1020 C CA . THR A 1 134 ? 21.209 0.308 88.925 1.00 92.91 136 THR A CA 1
ATOM 1021 C C . THR A 1 134 ? 20.147 1.400 89.109 1.00 90.52 136 THR A C 1
ATOM 1022 O O . THR A 1 134 ? 20.390 2.388 89.802 1.00 89.08 136 THR A O 1
ATOM 1026 N N . LYS A 1 135 ? 18.976 1.209 88.500 1.00 72.52 137 LYS A N 1
ATOM 1027 C CA . LYS A 1 135 ? 17.871 2.170 88.600 1.00 71.48 137 LYS A CA 1
ATOM 1028 C C . LYS A 1 135 ? 17.839 2.847 89.968 1.00 70.17 137 LYS A C 1
ATOM 1029 O O . LYS A 1 135 ? 17.660 4.065 90.080 1.00 68.48 137 LYS A O 1
ATOM 1035 N N . ALA A 1 136 ? 18.006 2.036 91.005 1.00 78.72 138 ALA A N 1
ATOM 1036 C CA . ALA A 1 136 ? 18.012 2.524 92.374 1.00 77.52 138 ALA A CA 1
ATOM 1037 C C . ALA A 1 136 ? 19.024 3.654 92.503 1.00 75.77 138 ALA A C 1
ATOM 1038 O O . ALA A 1 136 ? 18.697 4.769 92.935 1.00 75.62 138 ALA A O 1
ATOM 1040 N N . LYS A 1 137 ? 20.258 3.343 92.114 1.00 59.11 139 LYS A N 1
ATOM 1041 C CA . LYS A 1 137 ? 21.366 4.286 92.175 1.00 57.43 139 LYS A CA 1
ATOM 1042 C C . LYS A 1 137 ? 21.123 5.534 91.328 1.00 56.39 139 LYS A C 1
ATOM 1043 O O . LYS A 1 137 ? 21.347 6.661 91.792 1.00 55.70 139 LYS A O 1
ATOM 1049 N N . VAL A 1 138 ? 20.660 5.328 90.092 1.00 74.38 140 VAL A N 1
ATOM 1050 C CA . VAL A 1 138 ? 20.411 6.435 89.178 1.00 72.64 140 VAL A CA 1
ATOM 1051 C C . VAL A 1 138 ? 19.456 7.440 89.793 1.00 71.55 140 VAL A C 1
ATOM 1052 O O . VAL A 1 138 ? 19.584 8.641 89.550 1.00 70.43 140 VAL A O 1
ATOM 1056 N N . ASN A 1 139 ? 18.505 6.952 90.593 1.00 71.28 141 ASN A N 1
ATOM 1057 C CA . ASN A 1 139 ? 17.536 7.832 91.246 1.00 71.56 141 ASN A CA 1
ATOM 1058 C C . ASN A 1 139 ? 18.108 8.380 92.527 1.00 71.19 141 ASN A C 1
ATOM 1059 O O . ASN A 1 139 ? 17.725 9.452 92.994 1.00 70.72 141 ASN A O 1
ATOM 1064 N N . GLU A 1 140 ? 19.032 7.620 93.095 1.00 100.95 142 GLU A N 1
ATOM 1065 C CA . GLU A 1 140 ? 19.708 8.030 94.303 1.00 99.78 142 GLU A CA 1
ATOM 1066 C C . GLU A 1 140 ? 20.465 9.300 93.902 1.00 98.28 142 GLU A C 1
ATOM 1067 O O . GLU A 1 140 ? 20.467 10.297 94.632 1.00 98.29 142 GLU A O 1
ATOM 1073 N N . VAL A 1 141 ? 21.080 9.254 92.716 1.00 57.11 143 VAL A N 1
ATOM 1074 C CA . VAL A 1 141 ? 21.843 10.375 92.176 1.00 52.51 143 VAL A CA 1
ATOM 1075 C C . VAL A 1 141 ? 20.958 11.502 91.640 1.00 52.67 143 VAL A C 1
ATOM 1076 O O . VAL A 1 141 ? 21.208 12.686 91.916 1.00 52.66 143 VAL A O 1
ATOM 1080 N N . LEU A 1 142 ? 19.938 11.142 90.867 1.00 66.80 144 LEU A N 1
ATOM 1081 C CA . LEU A 1 142 ? 19.046 12.141 90.291 1.00 66.55 144 LEU A CA 1
ATOM 1082 C C . LEU A 1 142 ? 18.277 12.902 91.373 1.00 66.45 144 LEU A C 1
ATOM 1083 O O . LEU A 1 142 ? 17.996 14.103 91.246 1.00 65.61 144 LEU A O 1
ATOM 1088 N N . ALA A 1 143 ? 17.975 12.193 92.453 1.00 66.89 145 ALA A N 1
ATOM 1089 C CA . ALA A 1 143 ? 17.224 12.740 93.572 1.00 65.28 145 ALA A CA 1
ATOM 1090 C C . ALA A 1 143 ? 17.494 14.199 93.964 1.00 64.93 145 ALA A C 1
ATOM 1091 O O . ALA A 1 143 ? 16.612 15.047 93.850 1.00 67.27 145 ALA A O 1
ATOM 1093 N N . PRO A 1 144 ? 18.716 14.513 94.419 1.00 40.97 146 PRO A N 1
ATOM 1094 C CA . PRO A 1 144 ? 19.075 15.878 94.833 1.00 40.69 146 PRO A CA 1
ATOM 1095 C C . PRO A 1 144 ? 18.571 17.036 93.978 1.00 41.52 146 PRO A C 1
ATOM 1096 O O . PRO A 1 144 ? 18.516 18.179 94.459 1.00 40.90 146 PRO A O 1
ATOM 1100 N N . TYR A 1 145 ? 18.210 16.764 92.719 1.00 57.08 147 TYR A N 1
ATOM 1101 C CA . TYR A 1 145 ? 17.747 17.822 91.819 1.00 57.68 147 TYR A CA 1
ATOM 1102 C C . TYR A 1 145 ? 16.269 17.743 91.573 1.00 59.78 147 TYR A C 1
ATOM 1103 O O . TYR A 1 145 ? 15.703 18.535 90.813 1.00 60.92 147 TYR A O 1
ATOM 1112 N N . ASN A 1 146 ? 15.642 16.783 92.238 1.00 59.53 148 ASN A N 1
ATOM 1113 C CA . ASN A 1 146 ? 14.211 16.591 92.116 1.00 60.46 148 ASN A CA 1
ATOM 1114 C C . ASN A 1 146 ? 13.840 15.986 90.782 1.00 62.02 148 ASN A C 1
ATOM 1115 O O . ASN A 1 146 ? 12.989 16.510 90.075 1.00 62.70 148 ASN A O 1
ATOM 1120 N N . LEU A 1 147 ? 14.506 14.889 90.438 1.00 62.09 149 LEU A N 1
ATOM 1121 C CA . LEU A 1 147 ? 14.245 14.171 89.199 1.00 61.94 149 LEU A CA 1
ATOM 1122 C C . LEU A 1 147 ? 14.261 12.730 89.618 1.00 61.54 149 LEU A C 1
ATOM 1123 O O . LEU A 1 147 ? 14.845 12.384 90.647 1.00 61.73 149 LEU A O 1
ATOM 1128 N N . SER A 1 148 ? 13.634 11.891 88.804 1.00 40.79 150 SER A N 1
ATOM 1129 C CA . SER A 1 148 ? 13.570 10.471 89.071 1.00 41.07 150 SER A CA 1
ATOM 1130 C C . SER A 1 148 ? 13.467 9.769 87.737 1.00 41.45 150 SER A C 1
ATOM 1131 O O . SER A 1 148 ? 12.987 10.327 86.753 1.00 40.12 150 SER A O 1
ATOM 1134 N N . LEU A 1 149 ? 13.882 8.521 87.702 1.00 58.70 151 LEU A N 1
ATOM 1135 C CA . LEU A 1 149 ? 13.859 7.803 86.458 1.00 61.04 151 LEU A CA 1
ATOM 1136 C C . LEU A 1 149 ? 12.496 7.769 85.768 1.00 62.02 151 LEU A C 1
ATOM 1137 O O . LEU A 1 149 ? 12.428 7.638 84.548 1.00 64.52 151 LEU A O 1
ATOM 1142 N N . ASP A 1 150 ? 11.415 7.914 86.530 1.00 86.43 152 ASP A N 1
ATOM 1143 C CA . ASP A 1 150 ? 10.062 7.870 85.957 1.00 86.55 152 ASP A CA 1
ATOM 1144 C C . ASP A 1 150 ? 9.466 9.263 85.801 1.00 86.27 152 ASP A C 1
ATOM 1145 O O . ASP A 1 150 ? 8.247 9.447 85.742 1.00 85.19 152 ASP A O 1
ATOM 1150 N N . ASP A 1 151 ? 10.354 10.240 85.723 1.00 80.14 153 ASP A N 1
ATOM 1151 C CA . ASP A 1 151 ? 9.972 11.636 85.585 1.00 78.92 153 ASP A CA 1
ATOM 1152 C C . ASP A 1 151 ? 10.388 12.057 84.179 1.00 77.40 153 ASP A C 1
ATOM 1153 O O . ASP A 1 151 ? 10.169 13.192 83.756 1.00 77.31 153 ASP A O 1
ATOM 1166 N N . GLU A 1 153 ? 11.264 10.580 79.844 1.00 38.75 155 GLU A N 1
ATOM 1167 C CA . GLU A 1 153 ? 10.986 9.691 78.714 1.00 36.77 155 GLU A CA 1
ATOM 1168 C C . GLU A 1 153 ? 11.962 8.549 78.378 1.00 36.00 155 GLU A C 1
ATOM 1169 O O . GLU A 1 153 ? 13.099 8.785 77.984 1.00 35.54 155 GLU A O 1
ATOM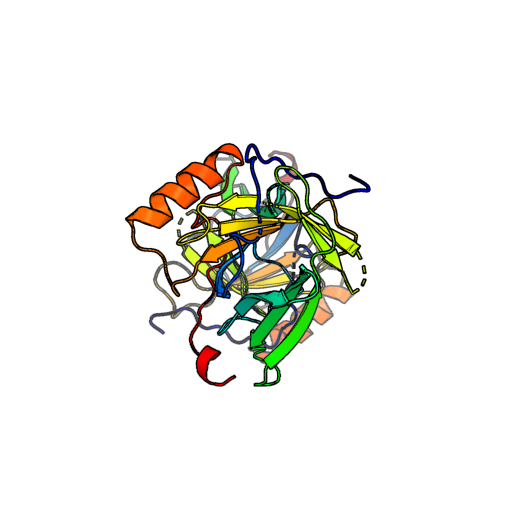 1175 N N . PRO A 1 154 ? 11.510 7.292 78.498 1.00 40.76 156 PRO A N 1
ATOM 1176 C CA . PRO A 1 154 ? 12.339 6.119 78.199 1.00 40.73 156 PRO A CA 1
ATOM 1177 C C . PRO A 1 154 ? 12.564 6.008 76.695 1.00 40.67 156 PRO A C 1
ATOM 1178 O O . PRO A 1 154 ? 11.732 6.453 75.923 1.00 39.05 156 PRO A O 1
ATOM 1182 N N . VAL A 1 155 ? 13.706 5.451 76.289 1.00 50.65 157 VAL A N 1
ATOM 1183 C CA . VAL A 1 155 ? 14.052 5.299 74.878 1.00 52.29 157 VAL A CA 1
ATOM 1184 C C . VAL A 1 155 ? 14.453 3.857 74.581 1.00 53.75 157 VAL A C 1
ATOM 1185 O O . VAL A 1 155 ? 15.354 3.312 75.215 1.00 54.67 157 VAL A O 1
ATOM 1189 N N . ASP A 1 156 ? 13.797 3.234 73.612 1.00 62.02 158 ASP A N 1
ATOM 1190 C CA . ASP A 1 156 ? 14.135 1.857 73.278 1.00 64.97 158 ASP A CA 1
ATOM 1191 C C . ASP A 1 156 ? 15.343 1.740 72.351 1.00 68.16 158 ASP A C 1
ATOM 1192 O O . ASP A 1 156 ? 15.602 2.615 71.522 1.00 67.94 158 ASP A O 1
ATOM 1197 N N . GLN A 1 157 ? 16.083 0.648 72.510 1.00 126.04 159 GLN A N 1
ATOM 1198 C CA . GLN A 1 157 ? 17.269 0.392 71.704 1.00 128.74 159 GLN A CA 1
ATOM 1199 C C . GLN A 1 157 ? 17.167 -0.983 71.044 1.00 130.97 159 GLN A C 1
ATOM 1200 O O . GLN A 1 157 ? 17.537 -1.995 71.633 1.00 132.89 159 GLN A O 1
ATOM 1206 N N . SER A 1 158 ? 16.645 -1.020 69.825 1.00 105.09 160 SER A N 1
ATOM 1207 C CA . SER A 1 158 ? 16.516 -2.277 69.108 1.00 104.92 160 SER A CA 1
ATOM 1208 C C . SER A 1 158 ? 16.909 -2.099 67.654 1.00 105.95 160 SER A C 1
ATOM 1209 O O . SER A 1 158 ? 17.811 -2.781 67.183 1.00 108.18 160 SER A O 1
ATOM 1212 N N . TYR A 1 159 ? 16.254 -1.186 66.939 1.00 51.42 161 TYR A N 1
ATOM 1213 C CA . TYR A 1 159 ? 16.605 -0.942 65.527 1.00 51.64 161 TYR A CA 1
ATOM 1214 C C . TYR A 1 159 ? 18.095 -0.575 65.450 1.00 52.72 161 TYR A C 1
ATOM 1215 O O . TYR A 1 159 ? 18.607 -0.125 64.419 1.00 51.80 161 TYR A O 1
ATOM 1224 N N . CYS A 1 160 ? 18.771 -0.755 66.575 1.00 134.43 162 CYS A N 1
ATOM 1225 C CA . CYS A 1 160 ? 20.178 -0.449 66.695 1.00 134.60 162 CYS A CA 1
ATOM 1226 C C . CYS A 1 160 ? 21.086 -1.327 65.852 1.00 136.40 162 CYS A C 1
ATOM 1227 O O . CYS A 1 160 ? 22.106 -0.860 65.339 1.00 136.85 162 CYS A O 1
ATOM 1230 N N . VAL A 1 161 ? 20.722 -2.594 65.698 1.00 120.37 163 VAL A N 1
ATOM 1231 C CA . VAL A 1 161 ? 21.550 -3.493 64.911 1.00 120.69 163 VAL A CA 1
ATOM 1232 C C . VAL A 1 161 ? 21.315 -3.263 63.422 1.00 122.55 163 VAL A C 1
ATOM 1233 O O . VAL A 1 161 ? 22.155 -3.618 62.599 1.00 123.78 163 VAL A O 1
ATOM 1237 N N . GLN A 1 162 ? 20.174 -2.664 63.086 1.00 100.40 164 GLN A N 1
ATOM 1238 C CA . GLN A 1 162 ? 19.840 -2.353 61.696 1.00 100.14 164 GLN A CA 1
ATOM 1239 C C . GLN A 1 162 ? 20.862 -1.395 61.103 1.00 99.72 164 GLN A C 1
ATOM 1240 O O . GLN A 1 162 ? 21.117 -1.416 59.901 1.00 99.09 164 GLN A O 1
ATOM 1246 N N . TYR A 1 163 ? 21.428 -0.544 61.956 1.00 122.48 165 TYR A N 1
ATOM 1247 C CA . TYR A 1 163 ? 22.405 0.451 61.531 1.00 121.34 165 TYR A CA 1
ATOM 1248 C C . TYR A 1 163 ? 23.363 -0.057 60.449 1.00 121.23 165 TYR A C 1
ATOM 1249 O O . TYR A 1 163 ? 23.387 0.561 59.358 1.00 122.19 165 TYR A O 1
ATOM 1259 N N . ASP B 1 1 ? -9.240 -0.156 70.810 1.00 93.82 3 ASP B N 1
ATOM 1260 C CA . ASP B 1 1 ? -9.751 -0.627 72.135 1.00 93.65 3 ASP B CA 1
ATOM 1261 C C . ASP B 1 1 ? -8.624 -1.203 73.009 1.00 91.99 3 ASP B C 1
ATOM 1262 O O . ASP B 1 1 ? -7.513 -1.451 72.526 1.00 91.75 3 ASP B O 1
ATOM 1267 N N . ASP B 1 2 ? -8.925 -1.412 74.291 1.00 111.02 4 ASP B N 1
ATOM 1268 C CA . ASP B 1 2 ? -7.956 -1.917 75.268 1.00 107.82 4 ASP B CA 1
ATOM 1269 C C . ASP B 1 2 ? -6.761 -0.968 75.358 1.00 106.04 4 ASP B C 1
ATOM 1270 O O . ASP B 1 2 ? -5.725 -1.302 75.933 1.00 105.72 4 ASP B O 1
ATOM 1275 N N . SER B 1 3 ? -6.945 0.227 74.796 1.00 95.11 5 SER B N 1
ATOM 1276 C CA . SER B 1 3 ? -5.942 1.290 74.756 1.00 89.33 5 SER B CA 1
ATOM 1277 C C . SER B 1 3 ? -6.631 2.479 74.101 1.00 86.01 5 SER B C 1
ATOM 1278 O O . SER B 1 3 ? -7.482 2.294 73.239 1.00 85.97 5 SER B O 1
ATOM 1281 N N . CYS B 1 4 ? -6.258 3.693 74.482 1.00 72.71 6 CYS B N 1
ATOM 1282 C CA . CYS B 1 4 ? -6.881 4.894 73.912 1.00 66.65 6 CYS B CA 1
ATOM 1283 C C . CYS B 1 4 ? -6.276 5.370 72.588 1.00 64.20 6 CYS B C 1
ATOM 1284 O O . CYS B 1 4 ? -5.222 6.001 72.576 1.00 63.48 6 CYS B O 1
ATOM 1287 N N . GLN B 1 5 ? -6.943 5.085 71.478 1.00 57.82 7 GLN B N 1
ATOM 1288 C CA . GLN B 1 5 ? -6.457 5.523 70.177 1.00 56.23 7 GLN B CA 1
ATOM 1289 C C . GLN B 1 5 ? -7.412 6.578 69.600 1.00 54.01 7 GLN B C 1
ATOM 1290 O O . GLN B 1 5 ? -8.619 6.356 69.514 1.00 54.45 7 GLN B O 1
ATOM 1296 N N . ILE B 1 6 ? -6.874 7.725 69.214 1.00 46.58 8 ILE B N 1
ATOM 1297 C CA . ILE B 1 6 ? -7.695 8.779 68.642 1.00 44.89 8 ILE B CA 1
ATOM 1298 C C . ILE B 1 6 ? -6.963 9.328 67.427 1.00 43.87 8 ILE B C 1
ATOM 1299 O O . ILE B 1 6 ? -5.754 9.619 67.477 1.00 44.10 8 ILE B O 1
ATOM 1304 N N . GLY B 1 7 ? -7.699 9.463 66.332 1.00 44.98 9 GLY B N 1
ATOM 1305 C CA . GLY B 1 7 ? -7.124 10.004 65.124 1.00 43.99 9 GLY B CA 1
ATOM 1306 C C . GLY B 1 7 ? -6.533 11.356 65.438 1.00 45.17 9 GLY B C 1
ATOM 1307 O O . GLY B 1 7 ? -6.846 11.958 66.457 1.00 46.62 9 GLY B O 1
ATOM 1308 N N . THR B 1 8 ? -5.662 11.823 64.556 1.00 65.76 10 THR B N 1
ATOM 1309 C CA . THR B 1 8 ? -4.987 13.107 64.680 1.00 65.45 10 THR B CA 1
ATOM 1310 C C . THR B 1 8 ? -3.978 13.050 63.550 1.00 65.04 10 THR B C 1
ATOM 1311 O O . THR B 1 8 ? -3.467 11.980 63.226 1.00 65.27 10 THR B O 1
ATOM 1315 N N . SER B 1 9 ? -3.731 14.188 62.923 1.00 54.32 11 SER B N 1
ATOM 1316 C CA . SER B 1 9 ? -2.803 14.253 61.804 1.00 53.05 11 SER B CA 1
ATOM 1317 C C . SER B 1 9 ? -1.878 15.414 62.085 1.00 54.17 11 SER B C 1
ATOM 1318 O O . SER B 1 9 ?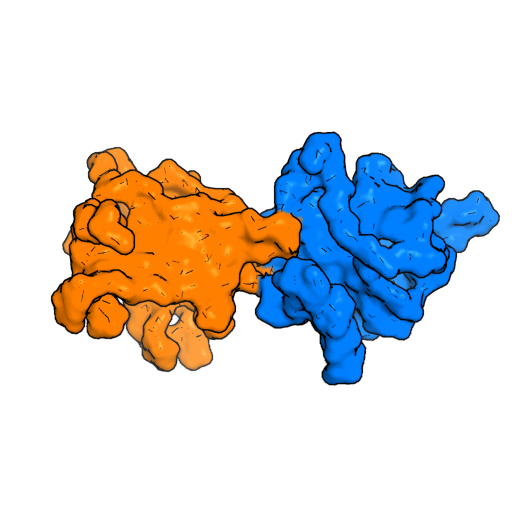 -1.408 16.106 61.185 1.00 56.31 11 SER B O 1
ATOM 1321 N N . PHE B 1 10 ? -1.639 15.638 63.363 1.00 60.17 12 PHE B N 1
ATOM 1322 C CA . PHE B 1 10 ? -0.789 16.726 63.806 1.00 58.18 12 PHE B CA 1
ATOM 1323 C C . PHE B 1 10 ? 0.600 16.117 63.958 1.00 58.04 12 PHE B C 1
ATOM 1324 O O . PHE B 1 10 ? 0.731 14.888 63.977 1.00 58.39 12 PHE B O 1
ATOM 1332 N N . THR B 1 11 ? 1.624 16.964 64.023 1.00 42.45 13 THR B N 1
ATOM 1333 C CA . THR B 1 11 ? 3.001 16.512 64.227 1.00 43.38 13 THR B CA 1
ATOM 1334 C C . THR B 1 11 ? 3.833 17.701 64.615 1.00 44.39 13 THR B C 1
ATOM 1335 O O . THR B 1 11 ? 3.388 18.844 64.483 1.00 45.02 13 THR B O 1
ATOM 1339 N N . GLY B 1 12 ? 5.058 17.420 65.058 1.00 55.32 14 GLY B N 1
ATOM 1340 C CA . GLY B 1 12 ? 5.970 18.468 65.468 1.00 54.75 14 GLY B CA 1
ATOM 1341 C C . GLY B 1 12 ? 5.587 19.013 66.826 1.00 55.25 14 GLY B C 1
ATOM 1342 O O . GLY B 1 12 ? 5.952 20.133 67.171 1.00 54.87 14 GLY B O 1
ATOM 1343 N N . LEU B 1 13 ? 4.847 18.214 67.595 1.00 52.93 15 LEU B N 1
ATOM 1344 C CA . LEU B 1 13 ? 4.400 18.620 68.917 1.00 51.04 15 LEU B CA 1
ATOM 1345 C C . LEU B 1 13 ? 5.600 18.939 69.796 1.00 52.38 15 LEU B C 1
ATOM 1346 O O . LEU B 1 13 ? 6.540 18.172 69.875 1.00 52.74 15 LEU B O 1
ATOM 1351 N N . ASP B 1 14 ? 5.557 20.088 70.450 1.00 52.87 16 ASP B N 1
ATOM 1352 C CA . ASP B 1 14 ? 6.634 20.526 71.326 1.00 52.06 16 ASP B CA 1
ATOM 1353 C C . ASP B 1 14 ? 6.019 21.063 72.645 1.00 52.12 16 ASP B C 1
ATOM 1354 O O . ASP B 1 14 ? 5.737 22.261 72.789 1.00 49.76 16 ASP B O 1
ATOM 1367 N N . THR B 1 16 ? 7.028 22.081 75.039 1.00 56.88 18 THR B N 1
ATOM 1368 C CA . THR B 1 16 ? 7.733 23.189 75.634 1.00 59.40 18 THR B CA 1
ATOM 1369 C C . THR B 1 16 ? 7.058 24.458 75.144 1.00 59.75 18 THR B C 1
ATOM 1370 O O . THR B 1 16 ? 6.995 25.446 75.861 1.00 60.19 18 THR B O 1
ATOM 1374 N N . LYS B 1 17 ? 6.548 24.420 73.918 1.00 84.35 19 LYS B N 1
ATOM 1375 C CA . LYS B 1 17 ? 5.847 25.561 73.344 1.00 84.10 19 LYS B CA 1
ATOM 1376 C C . LYS B 1 17 ? 4.399 25.579 73.835 1.00 83.98 19 LYS B C 1
ATOM 1377 O O . LYS B 1 17 ? 3.634 26.490 73.524 1.00 84.27 19 LYS B O 1
ATOM 1383 N N . TYR B 1 18 ? 4.027 24.558 74.598 1.00 50.05 20 TYR B N 1
ATOM 1384 C CA . TYR B 1 18 ? 2.673 24.440 75.118 1.00 49.33 20 TYR B CA 1
ATOM 1385 C C . TYR B 1 18 ? 2.608 25.030 76.508 1.00 48.79 20 TYR B C 1
ATOM 1386 O O . TYR B 1 18 ? 1.564 25.037 77.145 1.00 48.67 20 TYR B O 1
ATOM 1395 N N . VAL B 1 19 ? 3.749 25.498 76.990 1.00 48.85 21 VAL B N 1
ATOM 1396 C CA . VAL B 1 19 ? 3.826 26.099 78.304 1.00 49.21 21 VAL B CA 1
ATOM 1397 C C . VAL B 1 19 ? 2.764 27.186 78.420 1.00 48.99 21 VAL B C 1
ATOM 1398 O O . VAL B 1 19 ? 2.319 27.732 77.419 1.00 48.32 21 VAL B O 1
ATOM 1402 N N . GLY B 1 20 ? 2.346 27.481 79.644 1.00 47.21 22 GLY B N 1
ATOM 1403 C CA . GLY B 1 20 ? 1.343 28.506 79.830 1.00 47.74 22 GLY B CA 1
ATOM 1404 C C . GLY B 1 20 ? 0.008 28.080 80.440 1.00 47.65 22 GLY B C 1
ATOM 1405 O O . GLY B 1 20 ? -0.131 26.994 81.017 1.00 48.41 22 GLY B O 1
ATOM 1406 N N . THR B 1 21 ? -0.978 28.970 80.309 1.00 53.67 23 THR B N 1
ATOM 1407 C CA . THR B 1 21 ? -2.315 28.757 80.852 1.00 51.16 23 THR B CA 1
ATOM 1408 C C . THR B 1 21 ? -3.358 28.613 79.768 1.00 49.52 23 THR B C 1
ATOM 1409 O O . THR B 1 21 ? -3.642 29.552 79.029 1.00 45.83 23 THR B O 1
ATOM 1413 N N . TRP B 1 22 ? -3.926 27.415 79.684 1.00 64.84 24 TRP B N 1
ATOM 1414 C CA . TRP B 1 22 ? -4.944 27.142 78.696 1.00 65.85 24 TRP B CA 1
ATOM 1415 C C . TRP B 1 22 ? -6.326 27.018 79.338 1.00 65.94 24 TRP B C 1
ATOM 1416 O O . TRP B 1 22 ? -6.551 26.170 80.202 1.00 63.99 24 TRP B O 1
ATOM 1427 N N . TYR B 1 23 ? -7.247 27.879 78.927 1.00 55.52 25 TYR B N 1
ATOM 1428 C CA . TYR B 1 23 ? -8.602 27.817 79.458 1.00 55.92 25 TYR B CA 1
ATOM 1429 C C . TYR B 1 23 ? -9.426 26.833 78.625 1.00 53.02 25 TYR B C 1
ATOM 1430 O O . TYR B 1 23 ? -9.356 26.824 77.394 1.00 50.51 25 TYR B O 1
ATOM 1439 N N . GLU B 1 24 ? -10.191 25.991 79.302 1.00 39.02 26 GLU B N 1
ATOM 1440 C CA . GLU B 1 24 ? -11.026 25.020 78.603 1.00 38.65 26 GLU B CA 1
ATOM 1441 C C . GLU B 1 24 ? -12.313 25.726 78.177 1.00 37.44 26 GLU B C 1
ATOM 1442 O O . GLU B 1 24 ? -13.148 26.038 79.005 1.00 36.03 26 GLU B O 1
ATOM 1448 N N . LEU B 1 25 ? -12.458 26.000 76.887 1.00 63.69 27 LEU B N 1
ATOM 1449 C CA . LEU B 1 25 ? -13.636 26.702 76.410 1.00 64.71 27 LEU B CA 1
ATOM 1450 C C . LEU B 1 25 ? -14.794 25.835 75.946 1.00 66.39 27 LEU B C 1
ATOM 1451 O O . LEU B 1 25 ? -15.939 26.256 76.024 1.00 66.94 27 LEU B O 1
ATOM 1456 N N . PHE B 1 26 ? -14.507 24.642 75.441 1.00 55.06 28 PHE B N 1
ATOM 1457 C CA . PHE B 1 26 ? -15.554 23.720 75.030 1.00 54.70 28 PHE B CA 1
ATOM 1458 C C . PHE B 1 26 ? -15.042 22.355 75.389 1.00 54.89 28 PHE B C 1
ATOM 1459 O O . PHE B 1 26 ? -13.838 22.176 75.519 1.00 55.82 28 PHE B O 1
ATOM 1467 N N . ARG B 1 27 ? -15.940 21.395 75.555 1.00 53.53 29 ARG B N 1
ATOM 1468 C CA . ARG B 1 27 ? -15.535 20.042 75.907 1.00 53.20 29 ARG B CA 1
ATOM 1469 C C . ARG B 1 27 ? -16.632 19.067 75.539 1.00 53.82 29 ARG B C 1
ATOM 1470 O O . ARG B 1 27 ? -17.799 19.443 75.450 1.00 54.44 29 ARG B O 1
ATOM 1478 N N . THR B 1 28 ? -16.255 17.815 75.317 1.00 47.10 30 THR B N 1
ATOM 1479 C CA . THR B 1 28 ? -17.230 16.781 75.035 1.00 48.81 30 THR B CA 1
ATOM 1480 C C . THR B 1 28 ? -17.890 16.593 76.392 1.00 48.71 30 THR B C 1
ATOM 1481 O O . THR B 1 28 ? -17.196 16.397 77.388 1.00 52.59 30 THR B O 1
ATOM 1485 N N . PRO B 1 29 ? -19.227 16.674 76.457 1.00 47.81 31 PRO B N 1
ATOM 1486 C CA . PRO B 1 29 ? -20.006 16.512 77.691 1.00 48.69 31 PRO B CA 1
ATOM 1487 C C . PRO B 1 29 ? -19.684 15.156 78.291 1.00 45.95 31 PRO B C 1
ATOM 1488 O O . PRO B 1 29 ? -19.580 14.188 77.561 1.00 48.59 31 PRO B O 1
ATOM 1492 N N . ASN B 1 30 ? -19.535 15.067 79.604 1.00 26.92 32 ASN B N 1
ATOM 1493 C CA . ASN B 1 30 ? -19.218 13.779 80.234 1.00 26.42 32 ASN B CA 1
ATOM 1494 C C . ASN B 1 30 ? -19.460 13.884 81.739 1.00 27.89 32 ASN B C 1
ATOM 1495 O O . ASN B 1 30 ? -19.448 14.986 82.287 1.00 26.50 32 ASN B O 1
ATOM 1500 N N . SER B 1 31 ? -19.654 12.744 82.397 1.00 50.61 33 SER B N 1
ATOM 1501 C CA . SER B 1 31 ? -19.929 12.710 83.826 1.00 54.63 33 SER B CA 1
ATOM 1502 C C . SER B 1 31 ? -18.821 13.360 84.643 1.00 57.86 33 SER B C 1
ATOM 1503 O O . SER B 1 31 ? -18.920 14.535 84.985 1.00 58.70 33 SER B O 1
ATOM 1506 N N . ASP B 1 32 ? -17.772 12.614 84.973 1.00 58.87 34 ASP B N 1
ATOM 1507 C CA . ASP B 1 32 ? -16.682 13.196 85.743 1.00 60.09 34 ASP B CA 1
ATOM 1508 C C . ASP B 1 32 ? -16.107 14.416 85.027 1.00 59.35 34 ASP B C 1
ATOM 1509 O O . ASP B 1 32 ? -15.197 14.298 84.228 1.00 60.34 34 ASP B O 1
ATOM 1514 N N . GLU B 1 33 ? -16.665 15.581 85.337 1.00 35.49 35 GLU B N 1
ATOM 1515 C CA . GLU B 1 33 ? -16.294 16.878 84.767 1.00 35.88 35 GLU B CA 1
ATOM 1516 C C . GLU B 1 33 ? -17.576 17.724 84.671 1.00 38.07 35 GLU B C 1
ATOM 1517 O O . GLU B 1 33 ? -17.554 18.894 84.235 1.00 36.88 35 GLU B O 1
ATOM 1523 N N . GLU B 1 34 ? -18.679 17.105 85.118 1.00 56.80 36 GLU B N 1
ATOM 1524 C CA . GLU B 1 34 ? -20.037 17.663 85.135 1.00 59.10 36 GLU B CA 1
ATOM 1525 C C . GLU B 1 34 ? -20.190 18.959 85.901 1.00 60.87 36 GLU B C 1
ATOM 1526 O O . GLU B 1 34 ? -20.838 19.890 85.416 1.00 60.14 36 GLU B O 1
ATOM 1532 N N . ASP B 1 35 ? -19.634 18.964 87.121 1.00 56.73 37 ASP B N 1
ATOM 1533 C CA . ASP B 1 35 ? -19.659 20.101 88.050 1.00 58.72 37 ASP B CA 1
ATOM 1534 C C . ASP B 1 35 ? -18.884 21.297 87.527 1.00 59.07 37 ASP B C 1
ATOM 1535 O O . ASP B 1 35 ? -19.454 22.344 87.238 1.00 59.72 37 ASP B O 1
ATOM 1540 N N . PHE B 1 36 ? -17.577 21.139 87.402 1.00 55.67 38 PHE B N 1
ATOM 1541 C CA . PHE B 1 36 ? -16.727 22.214 86.918 1.00 54.54 38 PHE B CA 1
ATOM 1542 C C . PHE B 1 36 ? -17.432 22.969 85.806 1.00 54.65 38 PHE B C 1
ATOM 1543 O O . PHE B 1 36 ? -17.733 22.406 84.756 1.00 52.62 38 PHE B O 1
ATOM 1551 N N . THR B 1 37 ? -17.697 24.249 86.029 1.00 79.96 39 THR B N 1
ATOM 1552 C CA . THR B 1 37 ? -18.395 24.990 85.007 1.00 82.32 39 THR B CA 1
ATOM 1553 C C . THR B 1 37 ? -18.032 26.455 84.916 1.00 82.21 39 THR B C 1
ATOM 1554 O O . THR B 1 37 ? -18.052 27.030 83.831 1.00 82.21 39 THR B O 1
ATOM 1558 N N . ASN B 1 38 ? -17.687 27.064 86.042 1.00 77.33 40 ASN B N 1
ATOM 1559 C CA . ASN B 1 38 ? -17.389 28.489 86.030 1.00 77.50 40 ASN B CA 1
ATOM 1560 C C . ASN B 1 38 ? -15.923 28.867 85.969 1.00 76.82 40 ASN B C 1
ATOM 1561 O O . ASN B 1 38 ? -15.584 30.048 85.920 1.00 76.08 40 ASN B O 1
ATOM 1566 N N . CYS B 1 39 ? -15.061 27.855 85.970 1.00 72.83 41 CYS B N 1
ATOM 1567 C CA . CYS B 1 39 ? -13.617 28.038 85.880 1.00 70.46 41 CYS B CA 1
ATOM 1568 C C . CYS B 1 39 ? -12.932 26.690 85.689 1.00 67.45 41 CYS B C 1
ATOM 1569 O O . CYS B 1 39 ? -13.050 25.780 86.525 1.00 66.99 41 CYS B O 1
ATOM 1572 N N . GLU B 1 40 ? -12.225 26.570 84.569 1.00 63.96 42 GLU B N 1
ATOM 1573 C CA . GLU B 1 40 ? -11.510 25.351 84.260 1.00 60.21 42 GLU B CA 1
ATOM 1574 C C . GLU B 1 40 ? -10.352 25.604 83.290 1.00 59.45 42 GLU B C 1
ATOM 1575 O O . GLU B 1 40 ? -10.551 25.860 82.102 1.00 59.72 42 GLU B O 1
ATOM 1581 N N . TYR B 1 41 ? -9.132 25.522 83.809 1.00 43.90 43 TYR B N 1
ATOM 1582 C CA . TYR B 1 41 ? -7.949 25.734 83.000 1.00 41.44 43 TYR B CA 1
ATOM 1583 C C . TYR B 1 41 ? -6.806 24.841 83.459 1.00 38.76 43 TYR B C 1
ATOM 1584 O O . TYR B 1 41 ? -6.780 24.373 84.589 1.00 39.31 43 TYR B O 1
ATOM 1593 N N . ASP B 1 42 ? -5.870 24.579 82.562 1.00 44.11 44 ASP B N 1
ATOM 1594 C CA . ASP B 1 42 ? -4.683 23.791 82.901 1.00 44.72 44 ASP B CA 1
ATOM 1595 C C . ASP B 1 42 ? -3.495 24.744 82.724 1.00 44.47 44 ASP B C 1
ATOM 1596 O O . ASP B 1 42 ? -3.476 25.557 81.789 1.00 44.16 44 ASP B O 1
ATOM 1601 N N . LYS B 1 43 ? -2.539 24.688 83.644 1.00 49.90 45 LYS B N 1
ATOM 1602 C CA . LYS B 1 43 ? -1.359 25.548 83.550 1.00 51.24 45 LYS B CA 1
ATOM 1603 C C . LYS B 1 43 ? -0.125 24.694 83.403 1.00 49.30 45 LYS B C 1
ATOM 1604 O O . LYS B 1 43 ? 0.094 23.772 84.209 1.00 48.40 45 LYS B O 1
ATOM 1610 N N . TYR B 1 44 ? 0.656 24.985 82.356 1.00 37.00 46 TYR B N 1
ATOM 1611 C CA . TYR B 1 44 ? 1.909 24.267 82.083 1.00 38.37 46 TYR B CA 1
ATOM 1612 C C . TYR B 1 44 ? 3.102 25.164 82.408 1.00 40.54 46 TYR B C 1
ATOM 1613 O O . TYR B 1 44 ? 3.211 26.310 81.965 1.00 39.96 46 TYR B O 1
ATOM 1622 N N . THR B 1 45 ? 3.987 24.597 83.210 1.00 48.09 47 THR B N 1
ATOM 1623 C CA . THR B 1 45 ? 5.161 25.273 83.710 1.00 50.94 47 THR B CA 1
ATOM 1624 C C . THR B 1 45 ? 6.382 24.406 83.516 1.00 52.17 47 THR B C 1
ATOM 1625 O O . THR B 1 45 ? 6.358 23.202 83.811 1.00 52.55 47 THR B O 1
ATOM 1629 N N . LEU B 1 46 ? 7.446 25.019 83.002 1.00 45.53 48 LEU B N 1
ATOM 1630 C CA . LEU B 1 46 ? 8.711 24.318 82.777 1.00 46.04 48 LEU B CA 1
ATOM 1631 C C . LEU B 1 46 ? 9.695 24.582 83.925 1.00 45.33 48 LEU B C 1
ATOM 1632 O O . LEU B 1 46 ? 10.190 25.690 84.075 1.00 45.78 48 LEU B O 1
ATOM 1637 N N . ASP B 1 47 ? 9.962 23.576 84.748 1.00 41.27 49 ASP B N 1
ATOM 1638 C CA . ASP B 1 47 ? 10.914 23.726 85.850 1.00 41.81 49 ASP B CA 1
ATOM 1639 C C . ASP B 1 47 ? 12.360 23.741 85.344 1.00 43.66 49 ASP B C 1
ATOM 1640 O O . ASP B 1 47 ? 12.637 23.363 84.198 1.00 43.76 49 ASP B O 1
ATOM 1645 N N . GLU B 1 48 ? 13.298 24.148 86.194 1.00 96.95 50 GLU B N 1
ATOM 1646 C CA . GLU B 1 48 ? 14.687 24.210 85.758 1.00 97.32 50 GLU B CA 1
ATOM 1647 C C . GLU B 1 48 ? 15.422 22.883 85.625 1.00 95.12 50 GLU B C 1
ATOM 1648 O O . GLU B 1 48 ? 16.526 22.835 85.085 1.00 95.64 50 GLU B O 1
ATOM 1654 N N . ASN B 1 49 ? 14.817 21.807 86.109 1.00 41.51 51 ASN B N 1
ATOM 1655 C CA . ASN B 1 49 ? 15.433 20.492 86.001 1.00 39.46 51 ASN B CA 1
ATOM 1656 C C . ASN B 1 49 ? 14.843 19.817 84.756 1.00 38.39 51 ASN B C 1
ATOM 1657 O O . ASN B 1 49 ? 14.882 18.585 84.588 1.00 37.44 51 ASN B O 1
ATOM 1662 N N . GLY B 1 50 ? 14.285 20.667 83.892 1.00 43.04 52 GLY B N 1
ATOM 1663 C CA . GLY B 1 50 ? 13.708 20.231 82.639 1.00 43.52 52 GLY B CA 1
ATOM 1664 C C . GLY B 1 50 ? 12.291 19.702 82.669 1.00 42.42 52 GLY B C 1
ATOM 1665 O O . GLY B 1 50 ? 11.666 19.622 81.625 1.00 41.40 52 GLY B O 1
ATOM 1666 N N . VAL B 1 51 ? 11.790 19.339 83.844 1.00 52.61 53 VAL B N 1
ATOM 1667 C CA . VAL B 1 51 ? 10.439 18.800 83.962 1.00 52.26 53 VAL B CA 1
ATOM 1668 C C . VAL B 1 51 ? 9.331 19.767 83.600 1.00 50.22 53 VAL B C 1
ATOM 1669 O O . VAL B 1 51 ? 9.338 20.908 84.042 1.00 50.16 53 VAL B O 1
ATOM 1673 N N . ILE B 1 52 ? 8.387 19.320 82.777 1.00 46.83 54 ILE B N 1
ATOM 1674 C CA . ILE B 1 52 ? 7.254 20.172 82.453 1.00 45.37 54 ILE B CA 1
ATOM 1675 C C . ILE B 1 52 ? 6.178 19.804 83.466 1.00 44.63 54 ILE B C 1
ATOM 1676 O O . ILE B 1 52 ? 5.769 18.646 83.608 1.00 44.56 54 ILE B O 1
ATOM 1681 N N . GLN B 1 53 ? 5.732 20.805 84.191 1.00 40.78 55 GLN B N 1
ATOM 1682 C CA . GLN B 1 53 ? 4.770 20.579 85.228 1.00 39.61 55 GLN B CA 1
ATOM 1683 C C . GLN B 1 53 ? 3.392 21.062 84.808 1.00 36.39 55 GLN B C 1
ATOM 1684 O O . GLN B 1 53 ? 3.249 22.115 84.153 1.00 34.20 55 GLN B O 1
ATOM 1690 N N . VAL B 1 54 ? 2.367 20.297 85.160 1.00 40.83 56 VAL B N 1
ATOM 1691 C CA . VAL B 1 54 ? 1.028 20.736 84.813 1.00 37.87 56 VAL B CA 1
ATOM 1692 C C . VAL B 1 54 ? 0.084 20.787 86.007 1.00 39.58 56 VAL B C 1
ATOM 1693 O O . VAL B 1 54 ? 0.008 19.861 86.814 1.00 34.90 56 VAL B O 1
ATOM 1697 N N . THR B 1 55 ? -0.591 21.924 86.133 1.00 21.68 57 THR B N 1
ATOM 1698 C CA . THR B 1 55 ? -1.561 22.093 87.196 1.00 22.74 57 THR B CA 1
ATOM 1699 C C . THR B 1 55 ? -2.951 22.333 86.651 1.00 24.01 57 THR B C 1
ATOM 1700 O O . THR B 1 55 ? -3.201 23.282 85.907 1.00 20.22 57 THR B O 1
ATOM 1704 N N . SER B 1 56 ? -3.845 21.447 87.055 1.00 43.35 58 SER B N 1
ATOM 1705 C CA . SER B 1 56 ? -5.246 21.518 86.686 1.00 46.93 58 SER B CA 1
ATOM 1706 C C . SER B 1 56 ? -6.012 22.258 87.784 1.00 49.39 58 SER B C 1
ATOM 1707 O O . SER B 1 56 ? -5.938 21.895 88.967 1.00 47.32 58 SER B O 1
ATOM 1710 N N . VAL B 1 57 ? -6.731 23.302 87.394 1.00 36.19 59 VAL B N 1
ATOM 1711 C CA . VAL B 1 57 ? -7.510 24.065 88.351 1.00 41.20 59 VAL B CA 1
ATOM 1712 C C . VAL B 1 57 ? -8.954 24.092 87.873 1.00 45.75 59 VAL B C 1
ATOM 1713 O O . VAL B 1 57 ? -9.230 24.475 86.727 1.00 45.33 59 VAL B O 1
ATOM 1717 N N . ALA B 1 58 ? -9.872 23.671 88.744 1.00 53.89 60 ALA B N 1
ATOM 1718 C CA . ALA B 1 58 ? -11.301 23.678 88.408 1.00 59.24 60 ALA B CA 1
ATOM 1719 C C . ALA B 1 58 ? -12.210 24.113 89.562 1.00 63.02 60 ALA B C 1
ATOM 1720 O O . ALA B 1 58 ? -12.107 23.604 90.688 1.00 63.20 60 ALA B O 1
ATOM 1722 N N . TYR B 1 59 ? -13.109 25.049 89.276 1.00 69.78 61 TYR B N 1
ATOM 1723 C CA . TYR B 1 59 ? -14.041 25.507 90.298 1.00 76.17 61 TYR B CA 1
ATOM 1724 C C . TYR B 1 59 ? -15.282 24.613 90.349 1.00 78.21 61 TYR B C 1
ATOM 1725 O O . TYR B 1 59 ? -16.141 24.694 89.474 1.00 78.69 61 TYR B O 1
ATOM 1734 N N . THR B 1 60 ? -15.364 23.755 91.361 1.00 93.88 62 THR B N 1
ATOM 1735 C CA . THR B 1 60 ? -16.522 22.881 91.519 1.00 95.63 62 THR B CA 1
ATOM 1736 C C . THR B 1 60 ? -17.655 23.759 92.003 1.00 97.48 62 THR B C 1
ATOM 1737 O O . THR B 1 60 ? -17.413 24.808 92.597 1.00 99.11 62 THR B O 1
ATOM 1741 N N . ASN B 1 61 ? -18.890 23.350 91.746 1.00 82.87 63 ASN B N 1
ATOM 1742 C CA . ASN B 1 61 ? -20.022 24.142 92.208 1.00 83.02 63 ASN B CA 1
ATOM 1743 C C . ASN B 1 61 ? -20.490 23.568 93.551 1.00 82.77 63 ASN B C 1
ATOM 1744 O O . ASN B 1 61 ? -20.779 24.305 94.496 1.00 82.12 63 ASN B O 1
ATOM 1749 N N . SER B 1 62 ? -20.534 22.240 93.621 1.00 78.30 64 SER B N 1
ATOM 1750 C CA . SER B 1 62 ? -20.973 21.525 94.810 1.00 77.33 64 SER B CA 1
ATOM 1751 C C . SER B 1 62 ? -19.913 21.497 95.895 1.00 75.35 64 SER B C 1
ATOM 1752 O O . SER B 1 62 ? -19.555 20.419 96.376 1.00 74.46 64 SER B O 1
ATOM 1755 N N . ILE B 1 63 ? -19.434 22.672 96.302 1.00 55.64 65 ILE B N 1
ATOM 1756 C CA . ILE B 1 63 ? -18.384 22.758 97.315 1.00 54.38 65 ILE B CA 1
ATOM 1757 C C . ILE B 1 63 ? -17.844 24.180 97.282 1.00 52.13 65 ILE B C 1
ATOM 1758 O O . ILE B 1 63 ? -16.934 24.513 98.042 1.00 51.49 65 ILE B O 1
ATOM 1763 N N . ARG B 1 64 ? -18.424 25.014 96.414 1.00 88.88 66 ARG B N 1
ATOM 1764 C CA . ARG B 1 64 ? -17.990 26.406 96.216 1.00 88.17 66 ARG B CA 1
ATOM 1765 C C . ARG B 1 64 ? -16.526 26.605 96.589 1.00 85.82 66 ARG B C 1
ATOM 1766 O O . ARG B 1 64 ? -16.166 27.502 97.362 1.00 84.89 66 ARG B O 1
ATOM 1774 N N . GLY B 1 65 ? -15.698 25.730 96.021 1.00 95.81 67 GLY B N 1
ATOM 1775 C CA . GLY B 1 65 ? -14.262 25.755 96.227 1.00 92.59 67 GLY B CA 1
ATOM 1776 C C . GLY B 1 65 ? -13.566 25.462 94.903 1.00 89.27 67 GLY B C 1
ATOM 1777 O O . GLY B 1 65 ? -14.182 25.543 93.840 1.00 88.20 67 GLY B O 1
ATOM 1778 N N . PHE B 1 66 ? -12.285 25.120 94.950 1.00 66.87 68 PHE B N 1
ATOM 1779 C CA . PHE B 1 66 ? -11.557 24.818 93.728 1.00 62.12 68 PHE B CA 1
ATOM 1780 C C . PHE B 1 66 ? -10.838 23.489 93.880 1.00 61.75 68 PHE B C 1
ATOM 1781 O O . PHE B 1 66 ? -10.290 23.217 94.952 1.00 62.99 68 PHE B O 1
ATOM 1789 N N . ILE B 1 67 ? -10.857 22.645 92.841 1.00 52.12 69 ILE B N 1
ATOM 1790 C CA . ILE B 1 67 ? -10.105 21.390 92.918 1.00 51.40 69 ILE B CA 1
ATOM 1791 C C . ILE B 1 67 ? -8.819 21.753 92.184 1.00 50.19 69 ILE B C 1
ATOM 1792 O O . ILE B 1 67 ? -8.861 22.280 91.063 1.00 49.12 69 ILE B O 1
ATOM 1797 N N . THR B 1 68 ? -7.689 21.517 92.847 1.00 47.58 70 THR B N 1
ATOM 1798 C CA . THR B 1 68 ? -6.362 21.818 92.311 1.00 46.49 70 THR B CA 1
ATOM 1799 C C . THR B 1 68 ? -5.556 20.525 92.268 1.00 45.88 70 THR B C 1
ATOM 1800 O O . THR B 1 68 ? -5.326 19.890 93.311 1.00 44.87 70 THR B O 1
ATOM 1804 N N . SER B 1 69 ? -5.157 20.126 91.058 1.00 57.98 71 SER B N 1
ATOM 1805 C CA . SER B 1 69 ? -4.374 18.911 90.864 1.00 58.33 71 SER B CA 1
ATOM 1806 C C . SER B 1 69 ? -3.133 19.198 90.011 1.00 57.05 71 SER B C 1
ATOM 1807 O O . SER B 1 69 ? -3.152 20.049 89.121 1.00 55.20 71 SER B O 1
ATOM 1810 N N . THR B 1 70 ? -2.050 18.489 90.286 1.00 65.40 72 THR B N 1
ATOM 1811 C CA . THR B 1 70 ? -0.827 18.701 89.539 1.00 64.72 72 THR B CA 1
ATOM 1812 C C . THR B 1 70 ? -0.314 17.404 88.968 1.00 62.98 72 THR B C 1
ATOM 1813 O O . THR B 1 70 ? -0.677 16.325 89.415 1.00 64.81 72 THR B O 1
ATOM 1817 N N . GLY B 1 71 ? 0.521 17.523 87.951 1.00 39.77 73 GLY B N 1
ATOM 1818 C CA . GLY B 1 71 ? 1.113 16.357 87.336 1.00 37.34 73 GLY B CA 1
ATOM 1819 C C . GLY B 1 71 ? 2.253 16.837 86.470 1.00 35.67 73 GLY B C 1
ATOM 1820 O O . GLY B 1 71 ? 2.370 18.027 86.176 1.00 35.15 73 GLY B O 1
ATOM 1821 N N . THR B 1 72 ? 3.110 15.921 86.059 1.00 48.33 74 THR B N 1
ATOM 1822 C CA . THR B 1 72 ? 4.213 16.292 85.187 1.00 48.95 74 THR B CA 1
ATOM 1823 C C . THR B 1 72 ? 3.946 15.578 83.875 1.00 49.25 74 THR B C 1
ATOM 1824 O O . THR B 1 72 ? 3.256 14.545 83.862 1.00 49.77 74 THR B O 1
ATOM 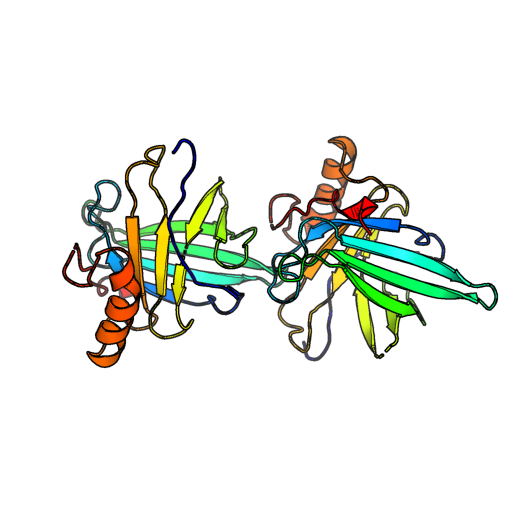1828 N N . VAL B 1 73 ? 4.441 16.141 82.775 1.00 33.12 75 VAL B N 1
ATOM 1829 C CA . VAL B 1 73 ? 4.300 15.469 81.483 1.00 31.56 75 VAL B CA 1
ATOM 1830 C C . VAL B 1 73 ? 5.691 14.870 81.189 1.00 29.49 75 VAL B C 1
ATOM 1831 O O . VAL B 1 73 ? 6.537 15.509 80.617 1.00 27.92 75 VAL B O 1
ATOM 1835 N N . PRO B 1 74 ? 5.916 13.616 81.606 1.00 36.07 76 PRO B N 1
ATOM 1836 C CA . PRO B 1 74 ? 7.140 12.832 81.475 1.00 36.43 76 PRO B CA 1
ATOM 1837 C C . PRO B 1 74 ? 7.606 12.446 80.095 1.00 37.77 76 PRO B C 1
ATOM 1838 O O . PRO B 1 74 ? 8.747 12.030 79.929 1.00 38.83 76 PRO B O 1
ATOM 1842 N N . SER B 1 75 ? 6.738 12.551 79.103 1.00 47.62 77 SER B N 1
ATOM 1843 C CA . SER B 1 75 ? 7.147 12.224 77.740 1.00 48.28 77 SER B CA 1
ATOM 1844 C C . SER B 1 75 ? 6.172 12.779 76.741 1.00 49.35 77 SER B C 1
ATOM 1845 O O . SER B 1 75 ? 5.159 13.348 77.103 1.00 50.13 77 SER B O 1
ATOM 1848 N N . TRP B 1 76 ? 6.499 12.633 75.474 1.00 44.52 78 TRP B N 1
ATOM 1849 C CA . TRP B 1 76 ? 5.623 13.114 74.425 1.00 47.13 78 TRP B CA 1
ATOM 1850 C C . TRP B 1 76 ? 6.164 12.800 73.045 1.00 48.42 78 TRP B C 1
ATOM 1851 O O . TRP B 1 76 ? 7.331 13.047 72.740 1.00 50.60 78 TRP B O 1
ATOM 1862 N N . THR B 1 77 ? 5.308 12.212 72.224 1.00 43.29 79 THR B N 1
ATOM 1863 C CA . THR B 1 77 ? 5.654 11.844 70.868 1.00 44.86 79 THR B CA 1
ATOM 1864 C C . THR B 1 77 ? 5.397 12.961 69.881 1.00 44.74 79 THR B C 1
ATOM 1865 O O . THR B 1 77 ? 5.286 14.121 70.257 1.00 44.42 79 THR B O 1
ATOM 1869 N N . GLU B 1 78 ? 5.323 12.599 68.608 1.00 57.25 80 GLU B N 1
ATOM 1870 C CA . GLU B 1 78 ? 5.114 13.546 67.525 1.00 58.20 80 GLU B CA 1
ATOM 1871 C C . GLU B 1 78 ? 3.780 14.297 67.649 1.00 57.81 80 GLU B C 1
ATOM 1872 O O . GLU B 1 78 ? 3.679 15.458 67.262 1.00 57.30 80 GLU B O 1
ATOM 1878 N N . ASP B 1 79 ? 2.772 13.638 68.214 1.00 48.62 81 ASP B N 1
ATOM 1879 C CA . ASP B 1 79 ? 1.449 14.251 68.414 1.00 47.45 81 ASP B CA 1
ATOM 1880 C C . ASP B 1 79 ? 0.748 13.583 69.608 1.00 47.68 81 ASP B C 1
ATOM 1881 O O . ASP B 1 79 ? -0.454 13.324 69.573 1.00 46.51 81 ASP B O 1
ATOM 1886 N N . THR B 1 80 ? 1.509 13.308 70.661 1.00 55.48 82 THR B N 1
ATOM 1887 C CA . THR B 1 80 ? 0.980 12.636 71.833 1.00 53.59 82 THR B CA 1
ATOM 1888 C C . THR B 1 80 ? 1.688 13.118 73.071 1.00 51.11 82 THR B C 1
ATOM 1889 O O . THR B 1 80 ? 2.842 13.477 72.999 1.00 49.79 82 THR B O 1
ATOM 1893 N N . PHE B 1 81 ? 1.002 13.186 74.205 1.00 46.77 83 PHE B N 1
ATOM 1894 C CA . PHE B 1 81 ? 1.714 13.560 75.419 1.00 47.06 83 PHE B CA 1
ATOM 1895 C C . PHE B 1 81 ? 1.164 12.794 76.592 1.00 46.77 83 PHE B C 1
ATOM 1896 O O . PHE B 1 81 ? -0.010 12.481 76.625 1.00 48.48 83 PHE B O 1
ATOM 1904 N N . ASP B 1 82 ? 2.020 12.433 77.536 1.00 46.04 84 ASP B N 1
ATOM 1905 C CA . ASP B 1 82 ? 1.551 11.685 78.684 1.00 45.78 84 ASP B CA 1
ATOM 1906 C C . ASP B 1 82 ? 1.562 12.551 79.950 1.00 46.82 84 ASP B C 1
ATOM 1907 O O . ASP B 1 82 ? 2.263 13.567 80.024 1.00 44.35 84 ASP B O 1
ATOM 1912 N N . ILE B 1 83 ? 0.742 12.171 80.926 1.00 40.42 85 ILE B N 1
ATOM 1913 C CA . ILE B 1 83 ? 0.670 12.881 82.184 1.00 41.64 85 ILE B CA 1
ATOM 1914 C C . ILE B 1 83 ? 0.959 11.884 83.287 1.00 45.16 85 ILE B C 1
ATOM 1915 O O . ILE B 1 83 ? 0.512 10.738 83.237 1.00 42.58 85 ILE B O 1
ATOM 1920 N N . ALA B 1 84 ? 1.736 12.338 84.268 1.00 40.47 86 ALA B N 1
ATOM 1921 C CA . ALA B 1 84 ? 2.135 11.506 85.381 1.00 45.20 86 ALA B CA 1
ATOM 1922 C C . ALA B 1 84 ? 1.677 11.992 86.763 1.00 49.35 86 ALA B C 1
ATOM 1923 O O . ALA B 1 84 ? 1.585 13.195 87.020 1.00 49.71 86 ALA B O 1
ATOM 1925 N N . TYR B 1 85 ? 1.410 11.008 87.626 1.00 59.97 87 TYR B N 1
ATOM 1926 C CA . TYR B 1 85 ? 0.980 11.150 89.023 1.00 66.43 87 TYR B CA 1
ATOM 1927 C C . TYR B 1 85 ? 0.159 12.384 89.332 1.00 69.66 87 TYR B C 1
ATOM 1928 O O . TYR B 1 85 ? -1.039 12.285 89.568 1.00 70.21 87 TYR B O 1
ATOM 1937 N N . SER B 1 92 ? 1.040 7.675 83.151 1.00 69.15 94 SER B N 1
ATOM 1938 C CA . SER B 1 92 ? -0.266 7.170 83.549 1.00 69.37 94 SER B CA 1
ATOM 1939 C C . SER B 1 92 ? -1.301 7.319 82.432 1.00 69.25 94 SER B C 1
ATOM 1940 O O . SER B 1 92 ? -1.702 6.326 81.829 1.00 70.53 94 SER B O 1
ATOM 1943 N N . SER B 1 93 ? -1.745 8.532 82.138 1.00 59.57 95 SER B N 1
ATOM 1944 C CA . SER B 1 93 ? -2.717 8.681 81.057 1.00 59.79 95 SER B CA 1
ATOM 1945 C C . SER B 1 93 ? -2.067 9.251 79.784 1.00 58.03 95 SER B C 1
ATOM 1946 O O . SER B 1 9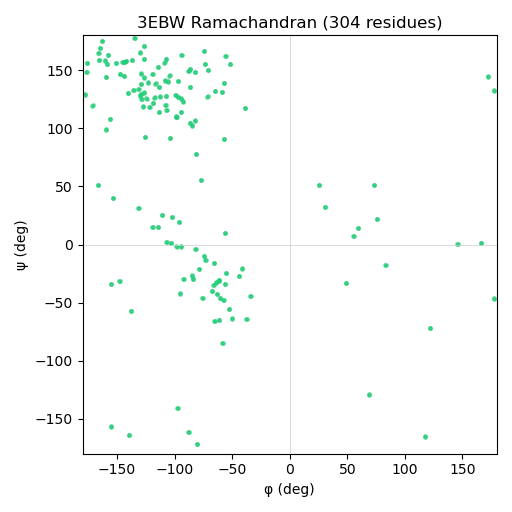3 ? -1.153 10.062 79.875 1.00 57.76 95 SER B O 1
ATOM 1949 N N . THR B 1 94 ? -2.525 8.818 78.604 1.00 52.89 96 THR B N 1
ATOM 1950 C CA . THR B 1 94 ? -1.987 9.313 77.327 1.00 49.27 96 THR B CA 1
ATOM 1951 C C . THR B 1 94 ? -3.058 10.102 76.601 1.00 46.40 96 THR B C 1
ATOM 1952 O O . THR B 1 94 ? -4.178 9.665 76.525 1.00 44.49 96 THR B O 1
ATOM 1956 N N . TYR B 1 95 ? -2.679 11.253 76.061 1.00 42.99 97 TYR B N 1
ATOM 1957 C CA . TYR B 1 95 ? -3.557 12.171 75.337 1.00 41.31 97 TYR B CA 1
ATOM 1958 C C . TYR B 1 95 ? -3.001 12.510 73.942 1.00 40.26 97 TYR B C 1
ATOM 1959 O O . TYR B 1 95 ? -1.776 12.660 73.768 1.00 41.25 97 TYR B O 1
ATOM 1968 N N . PHE B 1 96 ? -3.894 12.663 72.966 1.00 27.38 98 PHE B N 1
ATOM 1969 C CA . PHE B 1 96 ? -3.527 12.988 71.582 1.00 25.56 98 PHE B CA 1
ATOM 1970 C C . PHE B 1 96 ? -3.662 14.470 71.307 1.00 24.97 98 PHE B C 1
ATOM 1971 O O . PHE B 1 96 ? -4.669 15.052 71.612 1.00 24.99 98 PHE B O 1
ATOM 1987 N N . VAL B 1 98 ? -4.657 16.760 68.981 1.00 61.98 100 VAL B N 1
ATOM 1988 C CA . VAL B 1 98 ? -5.342 16.848 67.694 1.00 62.11 100 VAL B CA 1
ATOM 1989 C C . VAL B 1 98 ? -4.993 18.074 66.848 1.00 64.37 100 VAL B C 1
ATOM 1990 O O . VAL B 1 98 ? -4.968 17.996 65.614 1.00 64.27 100 VAL B O 1
ATOM 1994 N N . GLY B 1 99 ? -4.726 19.202 67.502 1.00 55.05 101 GLY B N 1
ATOM 1995 C CA . GLY B 1 99 ? -4.386 20.398 66.761 1.00 56.62 101 GLY B CA 1
ATOM 1996 C C . GLY B 1 99 ? -4.169 21.643 67.597 1.00 59.34 101 GLY B C 1
ATOM 1997 O O . GLY B 1 99 ? -4.974 21.968 68.463 1.00 60.39 101 GLY B O 1
ATOM 1998 N N . THR B 1 100 ? -3.080 22.355 67.342 1.00 55.16 102 THR B N 1
ATOM 1999 C CA . THR B 1 100 ? -2.813 23.572 68.085 1.00 56.34 102 THR B CA 1
ATOM 2000 C C . THR B 1 100 ? -1.827 24.540 67.407 1.00 57.47 102 THR B C 1
ATOM 2001 O O . THR B 1 100 ? -1.042 24.154 66.547 1.00 58.28 102 THR B O 1
ATOM 2005 N N . ASP B 1 101 ? -1.884 25.806 67.796 1.00 64.55 103 ASP B N 1
ATOM 2006 C CA . ASP B 1 101 ? -0.980 26.799 67.252 1.00 66.02 103 ASP B CA 1
ATOM 2007 C C . ASP B 1 101 ? -0.178 27.361 68.419 1.00 65.30 103 ASP B C 1
ATOM 2008 O O . ASP B 1 101 ? 0.470 28.402 68.312 1.00 65.72 103 ASP B O 1
ATOM 2013 N N . TYR B 1 102 ? -0.242 26.646 69.537 1.00 52.72 104 TYR B N 1
ATOM 2014 C CA . TYR B 1 102 ? 0.450 27.004 70.762 1.00 53.51 104 TYR B CA 1
ATOM 2015 C C . TYR B 1 102 ? 0.167 28.384 71.303 1.00 55.48 104 TYR B C 1
ATOM 2016 O O . TYR B 1 102 ? 0.827 28.795 72.255 1.00 56.62 104 TYR B O 1
ATOM 2025 N N . GLN B 1 103 ? -0.782 29.114 70.725 1.00 94.92 105 GLN B N 1
ATOM 2026 C CA . GLN B 1 103 ? -1.086 30.432 71.266 1.00 97.91 105 GLN B CA 1
ATOM 2027 C C . GLN B 1 103 ? -2.365 31.103 70.795 1.00 98.58 105 GLN B C 1
ATOM 2028 O O . GLN B 1 103 ? -2.340 32.252 70.384 1.00 100.09 105 GLN B O 1
ATOM 2034 N N . THR B 1 104 ? -3.482 30.384 70.883 1.00 83.44 106 THR B N 1
ATOM 2035 C CA . THR B 1 104 ? -4.794 30.900 70.489 1.00 81.64 106 THR B CA 1
ATOM 2036 C C . THR B 1 104 ? -5.881 29.835 70.637 1.00 81.57 106 THR B C 1
ATOM 2037 O O . THR B 1 104 ? -6.951 30.106 71.173 1.00 82.48 106 THR B O 1
ATOM 2041 N N . TYR B 1 105 ? -5.596 28.629 70.153 1.00 69.03 107 TYR B N 1
ATOM 2042 C CA . TYR B 1 105 ? -6.517 27.504 70.228 1.00 65.61 107 TYR B CA 1
ATOM 2043 C C . TYR B 1 105 ? -5.696 26.241 70.493 1.00 62.28 107 TYR B C 1
ATOM 2044 O O . TYR B 1 105 ? -4.505 26.202 70.208 1.00 61.99 107 TYR B O 1
ATOM 2053 N N . SER B 1 106 ? -6.328 25.209 71.032 1.00 49.11 108 SER B N 1
ATOM 2054 C CA . SER B 1 106 ? -5.630 23.980 71.347 1.00 44.15 108 SER B CA 1
ATOM 2055 C C . SER B 1 106 ? -6.580 22.817 71.480 1.00 42.69 108 SER B C 1
ATOM 2056 O O . SER B 1 106 ? -7.171 22.652 72.540 1.00 44.83 108 SER B O 1
ATOM 2059 N N . ILE B 1 107 ? -6.739 21.991 70.456 1.00 43.97 109 ILE B N 1
ATOM 2060 C CA . ILE B 1 107 ? -7.654 20.876 70.634 1.00 41.90 109 ILE B CA 1
ATOM 2061 C C . ILE B 1 107 ? -6.917 19.557 70.973 1.00 41.64 109 ILE B C 1
ATOM 2062 O O . ILE B 1 107 ? -6.197 18.998 70.163 1.00 43.31 109 ILE B O 1
ATOM 2067 N N . VAL B 1 108 ? -7.092 19.113 72.221 1.00 41.43 110 VAL B N 1
ATOM 2068 C CA . VAL B 1 108 ? -6.508 17.903 72.799 1.00 38.39 110 VAL B CA 1
ATOM 2069 C C . VAL B 1 108 ? -7.608 16.868 72.959 1.00 40.44 110 VAL B C 1
ATOM 2070 O O . VAL B 1 108 ? -8.769 17.236 73.011 1.00 42.06 110 VAL B O 1
ATOM 2074 N N . ALA B 1 109 ? -7.260 15.586 73.066 1.00 40.44 111 ALA B N 1
ATOM 2075 C CA . ALA B 1 109 ? -8.276 14.551 73.202 1.00 40.96 111 ALA B CA 1
ATOM 2076 C C . ALA B 1 109 ? -7.744 13.258 73.799 1.00 42.56 111 ALA B C 1
ATOM 2077 O O . ALA B 1 109 ? -6.626 12.870 73.536 1.00 41.35 111 ALA B O 1
ATOM 2079 N N . GLY B 1 110 ? -8.566 12.591 74.604 1.00 43.68 112 GLY B N 1
ATOM 2080 C CA . GLY B 1 110 ? -8.161 11.352 75.227 1.00 45.08 112 GLY B CA 1
ATOM 2081 C C . GLY B 1 110 ? -9.392 10.538 75.544 1.00 46.59 112 GLY B C 1
ATOM 2082 O O . GLY B 1 110 ? -10.432 10.712 74.928 1.00 46.12 112 GLY B O 1
ATOM 2083 N N . CYS B 1 111 ? -9.260 9.644 76.510 1.00 37.53 113 CYS B N 1
ATOM 2084 C CA . CYS B 1 111 ? -10.333 8.779 76.938 1.00 42.01 113 CYS B CA 1
ATOM 2085 C C . CYS B 1 111 ? -10.467 8.966 78.442 1.00 45.73 113 CYS B C 1
ATOM 2086 O O . CYS B 1 111 ? -9.645 9.629 79.048 1.00 47.08 113 CYS B O 1
ATOM 2089 N N . LEU B 1 112 ? -11.501 8.416 79.061 1.00 56.90 114 LEU B N 1
ATOM 2090 C CA . LEU B 1 112 ? -11.627 8.599 80.492 1.00 62.43 114 LEU B CA 1
ATOM 2091 C C . LEU B 1 112 ? -11.859 7.279 81.187 1.00 65.56 114 LEU B C 1
ATOM 2092 O O . LEU B 1 112 ? -12.727 6.508 80.792 1.00 65.90 114 LEU B O 1
ATOM 2097 N N . ASP B 1 113 ? -11.039 7.020 82.205 1.00 65.29 115 ASP B N 1
ATOM 2098 C CA . ASP B 1 113 ? -11.092 5.786 82.997 1.00 71.04 115 ASP B CA 1
ATOM 2099 C C . ASP B 1 113 ? -10.653 4.575 82.166 1.00 74.40 115 ASP B C 1
ATOM 2100 O O . ASP B 1 113 ? -9.589 4.598 81.549 1.00 75.17 115 ASP B O 1
ATOM 2105 N N . ASN B 1 114 ? -11.444 3.513 82.151 1.00 134.56 116 ASN B N 1
ATOM 2106 C CA . ASN B 1 114 ? -11.066 2.349 81.357 1.00 137.56 116 ASN B CA 1
ATOM 2107 C C . ASN B 1 114 ? -11.894 2.333 80.085 1.00 139.53 116 ASN B C 1
ATOM 2108 O O . ASN B 1 114 ? -11.767 1.433 79.256 1.00 141.32 116 ASN B O 1
ATOM 2113 N N . ASP B 1 115 ? -12.733 3.355 79.939 1.00 81.87 117 ASP B N 1
ATOM 2114 C CA . ASP B 1 115 ? -13.622 3.484 78.790 1.00 81.33 117 ASP B CA 1
ATOM 2115 C C . ASP B 1 115 ? -12.915 4.063 77.561 1.00 79.90 117 ASP B C 1
ATOM 2116 O O . ASP B 1 115 ? -13.053 5.239 77.225 1.00 80.06 117 ASP B O 1
ATOM 2121 N N . TYR B 1 116 ? -12.150 3.211 76.894 1.00 78.81 118 TYR B N 1
ATOM 2122 C CA . TYR B 1 116 ? -11.420 3.608 75.705 1.00 75.99 118 TYR B CA 1
ATOM 2123 C C . TYR B 1 116 ? -12.420 3.766 74.586 1.00 72.23 118 TYR B C 1
ATOM 2124 O O . TYR B 1 116 ? -12.106 4.319 73.529 1.00 70.03 118 TYR B O 1
ATOM 2133 N N . SER B 1 117 ? -13.626 3.262 74.827 1.00 73.26 119 SER B N 1
ATOM 2134 C CA . SER B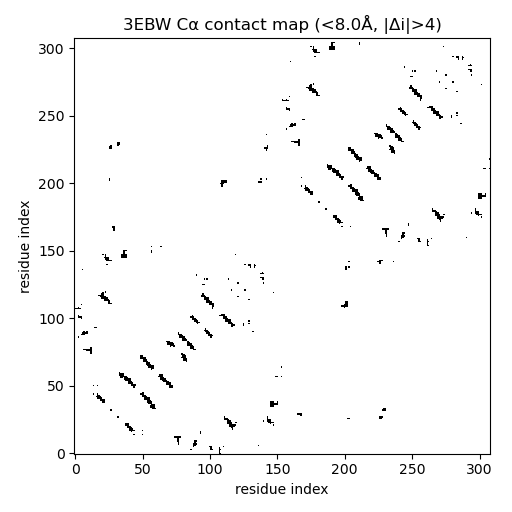 1 117 ? -14.710 3.327 73.856 1.00 70.14 119 SER B CA 1
ATOM 2135 C C . SER B 1 117 ? -15.175 4.768 73.641 1.00 64.69 119 SER B C 1
ATOM 2136 O O . SER B 1 117 ? -15.438 5.186 72.509 1.00 63.06 119 SER B O 1
ATOM 2139 N N . ARG B 1 118 ? -15.244 5.523 74.732 1.00 68.83 120 ARG B N 1
ATOM 2140 C CA . ARG B 1 118 ? -15.702 6.906 74.696 1.00 63.74 120 ARG B CA 1
ATOM 2141 C C . ARG B 1 118 ? -14.564 7.930 74.581 1.00 57.97 120 ARG B C 1
ATOM 2142 O O . ARG B 1 118 ? -13.744 8.089 75.504 1.00 55.96 120 ARG B O 1
ATOM 2150 N N . HIS B 1 119 ? -14.524 8.630 73.455 1.00 49.74 121 HIS B N 1
ATOM 2151 C CA . HIS B 1 119 ? -13.508 9.651 73.256 1.00 46.97 121 HIS B CA 1
ATOM 2152 C C . HIS B 1 119 ? -13.964 10.998 73.797 1.00 45.03 121 HIS B C 1
ATOM 2153 O O . HIS B 1 119 ? -15.157 11.306 73.789 1.00 47.18 121 HIS B O 1
ATOM 2160 N N . LEU B 1 120 ? -13.023 11.810 74.262 1.00 48.59 122 LEU B N 1
AT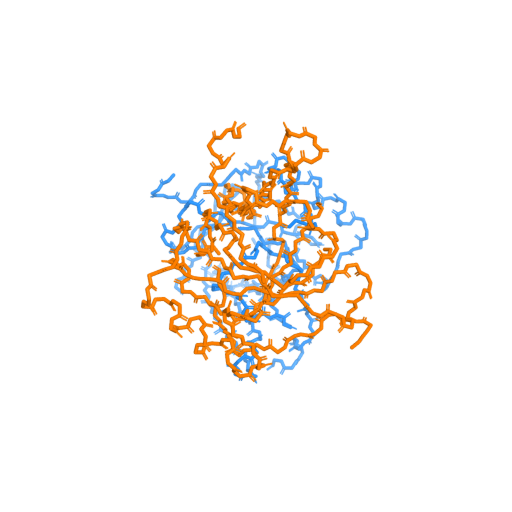OM 2161 C CA . LEU B 1 120 ? -13.374 13.119 74.797 1.00 44.27 122 LEU B CA 1
ATOM 2162 C C . LEU B 1 120 ? -12.515 14.187 74.145 1.00 42.05 122 LEU B C 1
ATOM 2163 O O . LEU B 1 120 ? -11.294 14.049 74.095 1.00 40.58 122 LEU B O 1
ATOM 2168 N N . TYR B 1 121 ? -13.136 15.246 73.632 1.00 39.24 123 TYR B N 1
ATOM 2169 C CA . TYR B 1 121 ? -12.356 16.346 73.035 1.00 39.11 123 TYR B CA 1
ATOM 2170 C C . TYR B 1 121 ? -12.418 17.567 73.938 1.00 38.68 123 TYR B C 1
ATOM 2171 O O . TYR B 1 121 ? -13.450 17.845 74.524 1.00 35.30 123 TYR B O 1
ATOM 2180 N N . TRP B 1 122 ? -11.295 18.269 74.061 1.00 42.54 124 TRP B N 1
ATOM 2181 C CA . TRP B 1 122 ? -11.209 19.464 74.889 1.00 42.14 124 TRP B CA 1
ATOM 2182 C C . TRP B 1 122 ? -10.644 20.584 74.013 1.00 43.65 124 TRP B C 1
ATOM 2183 O O . TRP B 1 122 ? -9.553 20.478 73.465 1.00 46.40 124 TRP B O 1
ATOM 2194 N N . ILE B 1 123 ? -11.417 21.647 73.837 1.00 37.92 125 ILE B N 1
ATOM 2195 C CA . ILE B 1 123 ? -10.969 22.761 73.006 1.00 38.75 125 ILE B CA 1
ATOM 2196 C C . ILE B 1 123 ? -10.465 23.782 73.999 1.00 40.82 125 ILE B C 1
ATOM 2197 O O . ILE B 1 123 ? -11.168 24.106 74.944 1.00 39.30 125 ILE B O 1
ATOM 2202 N N . ALA B 1 124 ? -9.244 24.274 73.805 1.00 49.12 126 ALA B N 1
ATOM 2203 C CA . ALA B 1 124 ? -8.648 25.220 74.759 1.00 52.15 126 ALA B CA 1
ATOM 2204 C C . ALA B 1 124 ? -8.048 26.515 74.184 1.00 54.64 126 ALA B C 1
ATOM 2205 O O . ALA B 1 124 ? -7.821 26.641 72.990 1.00 53.53 126 ALA B O 1
ATOM 2207 N N . SER B 1 125 ? -7.787 27.483 75.049 1.00 49.80 127 SER B N 1
ATOM 2208 C CA . SER B 1 125 ? -7.225 28.738 74.586 1.00 54.21 127 SER B CA 1
ATOM 2209 C C . SER B 1 125 ? -6.504 29.514 75.678 1.00 57.50 127 SER B C 1
ATOM 2210 O O . SER B 1 125 ? -6.687 29.243 76.878 1.00 57.91 127 SER B O 1
ATOM 2213 N N . HIS B 1 126 ? -5.675 30.475 75.259 1.00 66.97 128 HIS B N 1
ATOM 2214 C CA . HIS B 1 126 ? -4.937 31.319 76.202 1.00 70.97 128 HIS B CA 1
ATOM 2215 C C . HIS B 1 126 ? -5.868 32.447 76.623 1.00 72.19 128 HIS B C 1
ATOM 2216 O O . HIS B 1 126 ? -5.782 32.967 77.730 1.00 70.47 128 HIS B O 1
ATOM 2223 N N . GLU B 1 127 ? -6.764 32.809 75.716 1.00 71.52 129 GLU B N 1
ATOM 2224 C CA . GLU B 1 127 ? -7.758 33.835 75.973 1.00 74.38 129 GLU B CA 1
ATOM 2225 C C . GLU B 1 127 ? -8.855 33.128 76.767 1.00 74.51 129 GLU B C 1
ATOM 2226 O O . GLU B 1 127 ? -8.678 31.988 77.177 1.00 74.32 129 GLU B O 1
ATOM 2232 N N . THR B 1 128 ? -9.980 33.798 76.992 1.00 51.83 130 THR B N 1
ATOM 2233 C CA . THR B 1 128 ? -11.089 33.183 77.708 1.00 52.65 130 THR B CA 1
ATOM 2234 C C . THR B 1 128 ? -12.260 33.033 76.757 1.00 52.83 130 THR B C 1
ATOM 2235 O O . THR B 1 128 ? -13.376 32.809 77.200 1.00 52.92 130 THR B O 1
ATOM 2239 N N . SER B 1 129 ? -12.007 33.162 75.453 1.00 57.75 131 SER B N 1
ATOM 2240 C CA . SER B 1 129 ? -13.058 33.033 74.432 1.00 59.26 131 SER B CA 1
ATOM 2241 C C . SER B 1 129 ? -12.485 33.134 73.028 1.00 58.63 131 SER B C 1
ATOM 2242 O O . SER B 1 129 ? -11.434 33.721 72.820 1.00 57.45 131 SER B O 1
ATOM 2245 N N . PHE B 1 130 ? -13.187 32.578 72.054 1.00 79.64 132 PHE B N 1
ATOM 2246 C CA . PHE B 1 130 ? -12.703 32.616 70.680 1.00 81.58 132 PHE B CA 1
ATOM 2247 C C . PHE B 1 130 ? -13.296 33.741 69.835 1.00 83.65 132 PHE B C 1
ATOM 2248 O O . PHE B 1 130 ? -14.475 34.050 69.948 1.00 84.75 132 PHE B O 1
ATOM 2256 N N . ASP B 1 131 ? -12.480 34.355 68.986 1.00 80.13 133 ASP B N 1
ATOM 2257 C CA . ASP B 1 131 ? -12.991 35.382 68.086 1.00 83.15 133 ASP B CA 1
ATOM 2258 C C . ASP B 1 131 ? -13.471 34.579 66.877 1.00 84.63 133 ASP B C 1
ATOM 2259 O O . ASP B 1 131 ? -12.942 33.507 66.599 1.00 84.66 133 ASP B O 1
ATOM 2264 N N . ASP B 1 132 ? -14.478 35.069 66.168 1.00 128.92 134 ASP B N 1
ATOM 2265 C CA . ASP B 1 132 ? -15.008 34.330 65.027 1.00 129.22 134 ASP B CA 1
ATOM 2266 C C . ASP B 1 132 ? -13.921 33.749 64.136 1.00 129.13 134 ASP B C 1
ATOM 2267 O O . ASP B 1 132 ? -14.121 32.723 63.489 1.00 129.27 134 ASP B O 1
ATOM 2272 N N . ALA B 1 133 ? -12.760 34.393 64.134 1.00 99.43 135 ALA B N 1
ATOM 2273 C CA . ALA B 1 133 ? -11.631 33.927 63.339 1.00 98.47 135 ALA B CA 1
ATOM 2274 C C . ALA B 1 133 ? -11.207 32.526 63.786 1.00 97.77 135 ALA B C 1
ATOM 2275 O O . ALA B 1 133 ? -11.300 31.557 63.024 1.00 97.39 135 ALA B O 1
ATOM 2277 N N . THR B 1 134 ? -10.735 32.437 65.028 1.00 95.52 136 THR B N 1
ATOM 2278 C CA . THR B 1 134 ? -10.285 31.176 65.612 1.00 92.91 136 THR B CA 1
ATOM 2279 C C . THR B 1 134 ? -11.346 30.085 65.429 1.00 90.52 136 THR B C 1
ATOM 2280 O O . THR B 1 134 ? -11.101 29.093 64.742 1.00 89.08 136 THR B O 1
ATOM 2284 N N . LYS B 1 135 ? -12.519 30.280 66.033 1.00 72.52 137 LYS B N 1
ATOM 2285 C CA . LYS B 1 135 ? -13.621 29.317 65.935 1.00 71.48 137 LYS B CA 1
ATOM 2286 C C . LYS B 1 135 ? -13.652 28.639 64.569 1.00 70.17 137 LYS B C 1
ATOM 2287 O O . LYS B 1 135 ? -13.829 27.421 64.458 1.00 68.48 137 LYS B O 1
ATOM 2293 N N . ALA B 1 136 ? -13.485 29.451 63.531 1.00 78.72 138 ALA B N 1
ATOM 2294 C CA . ALA B 1 136 ? -13.478 28.960 62.163 1.00 77.52 138 ALA B CA 1
ATOM 2295 C C . ALA B 1 136 ? -12.467 27.828 62.033 1.00 75.77 138 ALA B C 1
ATOM 2296 O O . ALA B 1 136 ? -12.795 26.714 61.606 1.00 75.62 138 ALA B O 1
ATOM 2298 N N . LYS B 1 137 ? -11.233 28.138 62.420 1.00 59.11 139 LYS B N 1
ATOM 2299 C CA . LYS B 1 137 ? -10.125 27.195 62.360 1.00 57.43 139 LYS B CA 1
ATOM 2300 C C . LYS B 1 137 ? -10.368 25.949 63.211 1.00 56.39 139 LYS B C 1
ATOM 2301 O O . LYS B 1 137 ? -10.142 24.822 62.748 1.00 55.70 139 LYS B O 1
ATOM 2307 N N . VAL B 1 138 ? -10.833 26.156 64.446 1.00 74.38 140 VAL B N 1
ATOM 2308 C CA . VAL B 1 138 ? -11.084 25.049 65.361 1.00 72.64 140 VAL B CA 1
ATOM 2309 C C . VAL B 1 138 ? -12.035 24.042 64.746 1.00 71.55 140 VAL B C 1
ATOM 2310 O O . VAL B 1 138 ? -11.907 22.841 64.994 1.00 70.43 140 VAL B O 1
ATOM 2314 N N . ASN B 1 139 ? -12.983 24.529 63.943 1.00 71.28 141 ASN B N 1
ATOM 2315 C CA . ASN B 1 139 ? -13.953 23.648 63.291 1.00 71.56 141 ASN B CA 1
ATOM 2316 C C . ASN B 1 139 ? -13.377 23.101 62.014 1.00 71.19 141 ASN B C 1
ATOM 2317 O O . ASN B 1 139 ? -13.750 22.026 61.552 1.00 70.72 141 ASN B O 1
ATOM 2322 N N . GLU B 1 140 ? -12.458 23.864 61.444 1.00 100.95 142 GLU B N 1
ATOM 2323 C CA . GLU B 1 140 ? -11.784 23.452 60.236 1.00 99.78 142 GLU B CA 1
ATOM 2324 C C . GLU B 1 140 ? -11.028 22.181 60.638 1.00 98.28 142 GLU B C 1
ATOM 2325 O O . GLU B 1 140 ? -11.025 21.183 59.910 1.00 98.29 142 GLU B O 1
ATOM 2331 N N . VAL B 1 141 ? -10.418 22.224 61.824 1.00 57.11 143 VAL B N 1
ATOM 2332 C CA . VAL B 1 141 ? -9.656 21.102 62.362 1.00 52.51 143 VAL B CA 1
ATOM 2333 C C . VAL B 1 141 ? -10.538 19.975 62.901 1.00 52.67 143 VAL B C 1
ATOM 2334 O O . VAL B 1 141 ? -10.283 18.787 62.637 1.00 52.66 143 VAL B O 1
ATOM 2338 N N . LEU B 1 142 ? -11.559 20.339 63.671 1.00 66.80 144 LEU B N 1
ATOM 2339 C CA . LEU B 1 142 ? -12.447 19.343 64.250 1.00 66.55 144 LEU B CA 1
ATOM 2340 C C . LEU B 1 142 ? -13.219 18.581 63.167 1.00 66.45 144 LEU B C 1
ATOM 2341 O O . LEU B 1 142 ? -13.507 17.380 63.296 1.00 65.61 144 LEU B O 1
ATOM 2346 N N . ALA B 1 143 ? -13.513 19.288 62.084 1.00 66.89 145 ALA B N 1
ATOM 2347 C CA . ALA B 1 143 ? -14.266 18.741 60.969 1.00 65.28 145 ALA B CA 1
ATOM 2348 C C . ALA B 1 143 ? -14.000 17.282 60.574 1.00 64.93 145 ALA B C 1
ATOM 2349 O O . ALA B 1 143 ? -14.887 16.441 60.682 1.00 67.27 145 ALA B O 1
ATOM 2351 N N . PRO B 1 144 ? -12.778 16.960 60.126 1.00 40.97 146 PRO B N 1
ATOM 2352 C CA . PRO B 1 144 ? -12.418 15.596 59.707 1.00 40.69 146 PRO B CA 1
ATOM 2353 C C . PRO B 1 144 ? -12.927 14.437 60.562 1.00 41.52 146 PRO B C 1
ATOM 2354 O O . PRO B 1 144 ? -12.999 13.293 60.079 1.00 40.90 146 PRO B O 1
ATOM 2358 N N . TYR B 1 145 ? -13.284 14.714 61.822 1.00 57.08 147 TYR B N 1
ATOM 2359 C CA . TYR B 1 145 ? -13.749 13.660 62.726 1.00 57.68 147 TYR B CA 1
ATOM 2360 C C . TYR B 1 145 ? -15.226 13.739 62.967 1.00 59.78 147 TYR B C 1
ATOM 2361 O O . TYR B 1 145 ? -15.795 12.947 63.726 1.00 60.92 147 TYR B O 1
ATOM 2370 N N . ASN B 1 146 ? -15.850 14.698 62.302 1.00 59.53 148 ASN B N 1
ATOM 2371 C CA . ASN B 1 146 ? -17.279 14.891 62.426 1.00 60.46 148 ASN B CA 1
ATOM 2372 C C . ASN B 1 146 ? -17.642 15.494 63.764 1.00 62.02 148 ASN B C 1
ATOM 2373 O O . ASN B 1 146 ? -18.485 14.968 64.477 1.00 62.70 148 ASN B O 1
ATOM 2378 N N . LEU B 1 147 ? -16.979 16.592 64.106 1.00 62.09 149 LEU B N 1
ATOM 2379 C CA . LEU B 1 147 ? -17.244 17.307 65.345 1.00 61.94 149 LEU B CA 1
ATOM 2380 C C . LEU B 1 147 ? -17.236 18.748 64.929 1.00 61.54 149 LEU B C 1
ATOM 2381 O O . LEU B 1 147 ? -16.663 19.096 63.893 1.00 61.73 149 LEU B O 1
ATOM 2386 N N . SER B 1 148 ? -17.862 19.583 65.747 1.00 40.79 150 SER B N 1
ATOM 2387 C CA . SER B 1 148 ? -17.926 21.004 65.485 1.00 41.07 150 SER B CA 1
ATOM 2388 C C . SER B 1 148 ? -18.020 21.713 66.818 1.00 41.45 150 SER B C 1
ATOM 2389 O O . SER B 1 148 ? -18.484 21.159 67.810 1.00 40.12 150 SER B O 1
ATOM 2392 N N . LEU B 1 149 ? -17.613 22.963 66.840 1.00 58.70 151 LEU B N 1
ATOM 2393 C CA . LEU B 1 149 ? -17.629 23.682 68.079 1.00 61.04 151 LEU B CA 1
ATOM 2394 C C . LEU B 1 149 ? -18.990 23.719 68.768 1.00 62.02 151 LEU B C 1
ATOM 2395 O O . LEU B 1 149 ? -19.057 23.856 69.987 1.00 64.52 151 LEU B O 1
ATOM 2400 N N . ASP B 1 150 ? -20.075 23.574 68.006 1.00 86.43 152 ASP B N 1
ATOM 2401 C CA . ASP B 1 150 ? -21.429 23.617 68.578 1.00 86.55 152 ASP B CA 1
ATOM 2402 C C . ASP B 1 150 ? -22.026 22.224 68.737 1.00 86.27 152 ASP B C 1
ATOM 2403 O O . ASP B 1 150 ? -23.243 22.041 68.798 1.00 85.19 152 ASP B O 1
ATOM 2408 N N . ASP B 1 151 ? -21.140 21.246 68.817 1.00 80.14 153 ASP B N 1
ATOM 2409 C CA . ASP B 1 151 ? -21.522 19.850 68.959 1.00 78.92 153 ASP B CA 1
ATOM 2410 C C . ASP B 1 151 ? -21.103 19.425 70.366 1.00 77.40 153 ASP B C 1
ATOM 2411 O O . ASP B 1 151 ? -21.316 18.288 70.786 1.00 77.31 153 ASP B O 1
ATOM 2424 N N . GLU B 1 153 ? -20.220 20.913 74.699 1.00 38.75 155 GLU B N 1
ATOM 2425 C CA . GLU B 1 153 ? -20.498 21.796 75.830 1.00 36.77 155 GLU B CA 1
ATOM 2426 C C . GLU B 1 153 ? -19.529 22.938 76.166 1.00 36.00 155 GLU B C 1
ATOM 2427 O O . GLU B 1 153 ? -18.390 22.704 76.562 1.00 35.54 155 GLU B O 1
ATOM 2433 N N . PRO B 1 154 ? -19.986 24.194 76.043 1.00 40.76 156 PRO B N 1
ATOM 2434 C CA . PRO B 1 154 ? -19.158 25.366 76.344 1.00 40.73 156 PRO B CA 1
ATOM 2435 C C . PRO B 1 154 ? -18.924 25.474 77.845 1.00 40.67 156 PRO B C 1
ATOM 2436 O O . PRO B 1 154 ? -19.744 25.014 78.615 1.00 39.05 156 PRO B O 1
ATOM 2440 N N . VAL B 1 155 ? -17.789 26.042 78.249 1.00 50.65 157 VAL B N 1
ATOM 2441 C CA . VAL B 1 155 ? -17.444 26.193 79.660 1.00 52.29 157 VAL B CA 1
ATOM 2442 C C . VAL B 1 155 ? -17.039 27.635 79.953 1.00 53.75 157 VAL B C 1
ATOM 2443 O O . VAL B 1 155 ? -16.13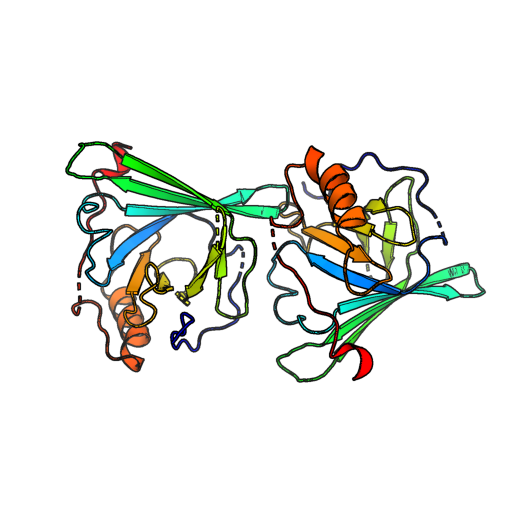5 28.178 79.321 1.00 54.67 157 VAL B O 1
ATOM 2447 N N . ASP B 1 156 ? -17.697 28.262 80.921 1.00 62.02 158 ASP B N 1
ATOM 2448 C CA . ASP B 1 156 ? -17.356 29.640 81.257 1.00 64.97 158 ASP B CA 1
ATOM 2449 C C . ASP B 1 156 ? -16.147 29.760 82.186 1.00 68.16 158 ASP B C 1
ATOM 2450 O O . ASP B 1 156 ? -15.890 28.891 83.023 1.00 67.94 158 ASP B O 1
ATOM 2455 N N . GLN B 1 157 ? -15.405 30.851 82.023 1.00 126.04 159 GLN B N 1
ATOM 2456 C CA . GLN B 1 157 ? -14.221 31.104 82.830 1.00 128.74 159 GLN B CA 1
ATOM 2457 C C . GLN B 1 157 ? -14.322 32.477 83.489 1.00 130.97 159 GLN B C 1
ATOM 2458 O O . GLN B 1 157 ? -13.951 33.489 82.899 1.00 132.89 159 GLN B O 1
ATOM 2464 N N . SER B 1 158 ? -14.847 32.515 84.707 1.00 105.09 160 SER B N 1
ATOM 2465 C CA . SER B 1 158 ? -14.974 33.772 85.424 1.00 104.92 160 SER B CA 1
ATOM 2466 C C . SER B 1 158 ? -14.583 33.595 86.881 1.00 105.95 160 SER B C 1
ATOM 2467 O O . SER B 1 158 ? -13.681 34.279 87.357 1.00 108.18 160 SER B O 1
ATOM 2470 N N . TYR B 1 159 ? -15.240 32.682 87.594 1.00 51.42 161 TYR B N 1
ATOM 2471 C CA . TYR B 1 159 ? -14.886 32.439 89.007 1.00 51.64 161 TYR B CA 1
ATOM 2472 C C . TYR B 1 159 ? -13.397 32.072 89.084 1.00 52.72 161 TYR B C 1
ATOM 2473 O O . TYR B 1 159 ? -12.888 31.618 90.111 1.00 51.80 161 TYR B O 1
ATOM 2482 N N . CYS B 1 160 ? -12.719 32.256 87.961 1.00 134.43 162 CYS B N 1
ATOM 2483 C CA . CYS B 1 160 ? -11.312 31.948 87.841 1.00 134.60 162 CYS B CA 1
ATOM 2484 C C . CYS B 1 160 ? -10.404 32.825 88.683 1.00 136.40 162 CYS B C 1
ATOM 2485 O O . CYS B 1 160 ? -9.384 32.360 89.195 1.00 136.85 162 CYS B O 1
ATOM 2488 N N . VAL B 1 161 ? -10.768 34.092 88.835 1.00 120.37 163 VAL B N 1
ATOM 2489 C CA . VAL B 1 161 ? -9.941 34.991 89.621 1.00 120.69 163 VAL B CA 1
ATOM 2490 C C . VAL B 1 161 ? -10.179 34.761 91.110 1.00 122.55 163 VAL B C 1
ATOM 2491 O O . VAL B 1 161 ? -9.342 35.116 91.934 1.00 123.78 163 VAL B O 1
ATOM 2495 N N . GLN B 1 162 ? -11.320 34.162 91.447 1.00 100.40 164 GLN B N 1
ATOM 2496 C CA . GLN B 1 162 ? -11.651 33.855 92.838 1.00 100.14 164 GLN B CA 1
ATOM 2497 C C . GLN B 1 162 ? -10.627 32.896 93.431 1.00 99.72 164 GLN B C 1
ATOM 2498 O O . GLN B 1 162 ? -10.371 32.914 94.635 1.00 99.09 164 GLN B O 1
ATOM 2504 N N . TYR B 1 163 ? -10.061 32.046 92.578 1.00 122.48 165 TYR B N 1
ATOM 2505 C CA . TYR B 1 163 ? -9.083 31.051 93.003 1.00 121.34 165 TYR B CA 1
ATOM 2506 C C . TYR B 1 163 ? -8.128 31.561 94.084 1.00 121.23 165 TYR B C 1
ATOM 2507 O O . TYR B 1 163 ? -8.102 30.946 95.177 1.00 122.19 165 TYR B O 1
#

B-factor: mean 63.01, std 24.7, range [20.22, 171.35]

Sequence (308 aa):
DDSCQIGTSFTGLDTKYVGTWYELFRTPNSDEEDFTNCEYDKYTLDENGVIQVTSVAYTNSIRGFITSTGTVPSWTEDTFDIAYSSTYFVGTDYQTYSIVAGCLDNDYSRHLYWIASHETSFDDATKAKVNEVLAPYNLSLDDEPVDQSYCVQYDDSCQIGTSFTGLDTKYVGTWYELFRTPNSDEEDFTNCEYDKYTLDENGVIQVTSVAYTNSIRGFITSTGTVPSWTEDTFDIAYSSTYFVGTDYQTYSIVAGCLDNDYSRHLYWIASHETSFDDATKAKVNEVLAPYNLSLDDEPVDQSYCVQY

Organism: Periplaneta americana (NCBI:txid6978)

Foldseek 3Di:
DQAADDDADAFPDDVLLAAKKWFFFKDDDDVCPFFFAAWIKGWDQDPVGWIKIWTWTQGPVVRHIDIDIWTFPDAHGFWTDTGCDFIKGYDDPSAAKDKIKTADDSPSVDIMITIIHNDQDHDPVVQVVVQVGVVVVPDHRVNGTGHYDCVVVD/DQAADDDADAFPDDVLLAAKKWFFFKDDDDVCPFFFAAWIKGWDQDPVGWIKIWTWTQGPVVRHIDIDIWTFPDAHGFWTDTHCDFIKGYDDPSAAKDKIKTADDSPSVDIMITIIHNDQDHDPVVQVVVQVGVVVVPDHRVNGTGHYDCVVVD

CATH classification: 2.40.128.20